Protein AF-A0A2H0TZT3-F1 (afdb_monomer)

Mean predicted aligned error: 9.07 Å

Radius of gyration: 23.24 Å; Cα contacts (8 Å, |Δi|>4): 194; chains: 1; bounding box: 44×64×57 Å

Organism: NCBI:txid1974645

Nearest PDB structures (foldseek):
  7xtk-assembly1_A  TM=3.434E-01  e=7.418E+00  Homo sapiens
  8ekq-assembly1_A  TM=2.578E-01  e=5.344E+00  Rattus norvegicus
  6o6r-assembly1_A  TM=2.619E-01  e=6.445E+00  Parus major

pLDDT: mean 87.67, std 12.08, range [39.91, 98.0]

Solvent-accessible surface area (backbone atoms only — not comparable to full-atom values): 14214 Å² total; per-residue (Å²): 132,56,75,64,58,52,53,50,52,53,49,52,50,52,47,51,51,52,40,46,48,29,69,76,71,50,87,51,64,66,60,40,49,53,41,48,51,52,41,40,54,54,53,6,28,46,46,9,46,66,77,41,60,91,53,55,68,66,55,14,29,53,55,9,31,53,51,47,51,54,49,52,34,51,52,48,33,56,46,40,72,81,52,52,57,47,67,64,51,53,44,50,51,54,50,51,52,51,53,50,49,52,62,65,42,72,80,63,75,78,81,71,80,77,77,87,82,86,79,85,85,56,72,65,64,53,55,58,51,49,69,76,34,51,68,59,51,51,37,51,51,44,51,48,52,53,51,52,53,42,58,73,58,46,41,85,74,94,69,98,49,72,68,78,78,55,61,75,64,59,56,53,52,50,49,51,37,51,52,48,44,55,56,46,59,78,71,56,84,56,65,68,62,53,49,50,55,49,50,53,53,50,47,55,68,78,35,45,52,57,56,23,24,68,77,36,75,93,57,52,68,66,63,50,50,53,48,53,53,42,27,72,76,63,27,47,72,81,85,78,50,82,91,54,46,66,78,80,83

Structure (mmCIF, N/CA/C/O backbone):
data_AF-A0A2H0TZT3-F1
#
_entry.id   AF-A0A2H0TZT3-F1
#
loop_
_atom_site.group_PDB
_atom_site.id
_atom_site.type_symbol
_atom_site.label_atom_id
_atom_site.label_alt_id
_atom_site.label_comp_id
_atom_site.label_asym_id
_atom_site.label_entity_id
_atom_site.label_seq_id
_atom_site.pdbx_PDB_ins_code
_atom_site.Cartn_x
_atom_site.Cartn_y
_atom_site.Cartn_z
_atom_site.occupancy
_atom_site.B_iso_or_equiv
_atom_site.auth_seq_id
_atom_site.auth_comp_id
_atom_site.auth_asym_id
_atom_site.auth_atom_id
_atom_site.pdbx_PDB_model_num
ATOM 1 N N . MET A 1 1 ? -11.272 33.216 -8.833 1.00 58.81 1 MET A N 1
ATOM 2 C CA . MET A 1 1 ? -10.530 32.107 -8.183 1.00 58.81 1 MET A CA 1
ATOM 3 C C . MET A 1 1 ? -10.149 32.530 -6.771 1.00 58.81 1 MET A C 1
ATOM 5 O O . MET A 1 1 ? -9.446 33.526 -6.637 1.00 58.81 1 MET A O 1
ATOM 9 N N . THR A 1 2 ? -10.641 31.845 -5.733 1.00 75.12 2 THR A N 1
ATOM 10 C CA . THR A 1 2 ? -10.315 32.188 -4.335 1.00 75.12 2 THR A CA 1
ATOM 11 C C . THR A 1 2 ? -8.801 32.076 -4.098 1.00 75.12 2 THR A C 1
ATOM 13 O O . THR A 1 2 ? -8.130 31.252 -4.723 1.00 75.12 2 THR A O 1
ATOM 16 N N . LYS A 1 3 ? -8.232 32.904 -3.207 1.00 75.12 3 LYS A N 1
ATOM 17 C CA . LYS A 1 3 ? -6.787 32.898 -2.874 1.00 75.12 3 LYS A CA 1
ATOM 18 C C . LYS A 1 3 ? -6.286 31.500 -2.469 1.00 75.12 3 LYS A C 1
ATOM 20 O O . LYS A 1 3 ? -5.157 31.135 -2.776 1.00 75.12 3 LYS A O 1
ATOM 25 N N . LEU A 1 4 ? -7.152 30.715 -1.829 1.00 72.94 4 LEU A N 1
ATOM 26 C CA . LEU A 1 4 ? -6.920 29.323 -1.442 1.00 72.94 4 LEU A CA 1
ATOM 27 C C . LEU A 1 4 ? -6.818 28.369 -2.640 1.00 72.94 4 LEU A C 1
ATOM 29 O O . LEU A 1 4 ? -5.871 27.592 -2.704 1.00 72.94 4 LEU A O 1
ATOM 33 N N . LEU A 1 5 ? -7.723 28.474 -3.621 1.00 77.62 5 LEU A N 1
ATOM 34 C CA . LEU A 1 5 ? -7.668 27.651 -4.833 1.00 77.62 5 LEU A CA 1
ATOM 35 C C . LEU A 1 5 ? -6.396 27.934 -5.651 1.00 77.62 5 LEU A C 1
ATOM 37 O O . LEU A 1 5 ? -5.804 27.005 -6.192 1.00 77.62 5 LEU A O 1
ATOM 41 N N . LYS A 1 6 ? -5.919 29.191 -5.671 1.00 80.56 6 LYS A N 1
ATOM 42 C CA . LYS A 1 6 ? -4.613 29.530 -6.269 1.00 80.56 6 LYS A CA 1
ATOM 43 C C . LYS A 1 6 ? -3.468 28.779 -5.594 1.00 80.56 6 LYS A C 1
ATOM 45 O O . LYS A 1 6 ? -2.715 28.106 -6.282 1.00 80.56 6 LYS A O 1
ATOM 50 N N . LYS A 1 7 ? -3.383 28.837 -4.261 1.00 81.12 7 LYS A N 1
ATOM 51 C CA . LYS A 1 7 ? -2.340 28.135 -3.495 1.00 81.12 7 LYS A CA 1
ATOM 52 C C . LYS A 1 7 ? -2.374 26.621 -3.711 1.00 81.12 7 LYS A C 1
ATOM 54 O O . LYS A 1 7 ? -1.320 26.022 -3.882 1.00 81.12 7 LYS A O 1
ATOM 59 N N . TYR A 1 8 ? -3.567 26.023 -3.727 1.00 86.38 8 TYR A N 1
ATOM 60 C CA . TYR A 1 8 ? -3.733 24.588 -3.964 1.00 86.38 8 TYR A CA 1
ATOM 61 C C . TYR A 1 8 ? -3.218 24.175 -5.347 1.00 86.38 8 TYR A C 1
ATOM 63 O O . TYR A 1 8 ? -2.421 23.248 -5.442 1.00 86.38 8 TYR A O 1
ATOM 71 N N . ILE A 1 9 ? -3.615 24.895 -6.404 1.00 90.06 9 ILE A N 1
ATOM 72 C CA . ILE A 1 9 ? -3.149 24.616 -7.770 1.00 90.06 9 ILE A CA 1
ATOM 73 C C . ILE A 1 9 ? -1.632 24.797 -7.862 1.00 90.06 9 ILE A C 1
ATOM 75 O O . ILE A 1 9 ? -0.963 23.923 -8.392 1.00 90.06 9 ILE A O 1
ATOM 79 N N . THR A 1 10 ? -1.074 25.873 -7.296 1.00 89.81 10 THR A N 1
ATOM 80 C CA . THR A 1 10 ? 0.381 26.089 -7.284 1.00 89.81 10 THR A CA 1
ATOM 81 C C . THR A 1 10 ? 1.120 24.936 -6.607 1.00 89.81 10 THR A C 1
ATOM 83 O O . THR A 1 10 ? 2.100 24.442 -7.157 1.00 89.81 10 THR A O 1
ATOM 86 N N . LEU A 1 11 ? 0.642 24.470 -5.449 1.00 91.56 11 LEU A N 1
ATOM 87 C CA . LEU A 1 11 ? 1.256 23.347 -4.742 1.00 91.56 11 LEU A CA 1
ATOM 88 C C . LEU A 1 11 ? 1.141 22.038 -5.538 1.00 91.56 11 LEU A C 1
ATOM 90 O O . LEU A 1 11 ? 2.130 21.323 -5.670 1.00 91.56 11 LEU A O 1
ATOM 94 N N . ALA A 1 12 ? -0.028 21.761 -6.123 1.00 93.50 12 ALA A N 1
ATOM 95 C CA . ALA A 1 12 ? -0.245 20.597 -6.980 1.00 93.50 12 ALA A CA 1
ATOM 96 C C . ALA A 1 12 ? 0.700 20.596 -8.193 1.00 93.50 12 ALA A C 1
ATOM 98 O O . ALA A 1 12 ? 1.288 19.561 -8.519 1.00 93.50 12 ALA A O 1
ATOM 99 N N . THR A 1 13 ? 0.884 21.758 -8.830 1.00 95.62 13 THR A N 1
ATOM 100 C CA . THR A 1 13 ? 1.825 21.934 -9.939 1.00 95.62 13 THR A CA 1
ATOM 101 C C . THR A 1 13 ? 3.258 21.688 -9.479 1.00 95.62 13 THR A C 1
ATOM 103 O O . THR A 1 13 ? 3.945 20.903 -10.115 1.00 95.62 13 THR A O 1
ATOM 106 N N . ILE A 1 14 ? 3.699 22.278 -8.361 1.00 96.38 14 ILE A N 1
ATOM 107 C CA . ILE A 1 14 ? 5.061 22.076 -7.833 1.00 96.38 14 ILE A CA 1
ATOM 108 C C . ILE A 1 14 ? 5.329 20.593 -7.563 1.00 96.38 14 ILE A C 1
ATOM 110 O O . ILE A 1 14 ? 6.335 20.067 -8.026 1.00 96.38 14 ILE A O 1
ATOM 114 N N . ILE A 1 15 ? 4.424 19.906 -6.858 1.00 96.94 15 ILE A N 1
ATOM 115 C CA . ILE A 1 15 ? 4.586 18.484 -6.519 1.00 96.94 15 ILE A CA 1
ATOM 116 C C . ILE A 1 15 ? 4.625 17.621 -7.786 1.00 96.94 15 ILE A C 1
ATOM 118 O O . ILE A 1 15 ? 5.476 16.743 -7.903 1.00 96.94 15 ILE A O 1
ATOM 122 N N . THR A 1 16 ? 3.745 17.889 -8.755 1.00 97.62 16 THR A N 1
ATOM 123 C CA . THR A 1 16 ? 3.726 17.145 -10.025 1.00 97.62 16 THR A CA 1
ATOM 124 C C . THR A 1 16 ? 5.003 17.397 -10.829 1.00 97.62 16 THR A C 1
ATOM 126 O O . THR A 1 16 ? 5.599 16.450 -11.328 1.00 97.62 16 THR A O 1
ATOM 129 N N . THR A 1 17 ? 5.476 18.644 -10.905 1.00 97.44 17 THR A N 1
ATOM 130 C CA . THR A 1 17 ? 6.735 18.984 -11.581 1.00 97.44 17 THR A CA 1
ATOM 131 C C . THR A 1 17 ? 7.927 18.309 -10.913 1.00 97.44 17 THR A C 1
ATOM 133 O O . THR A 1 17 ? 8.756 17.739 -11.612 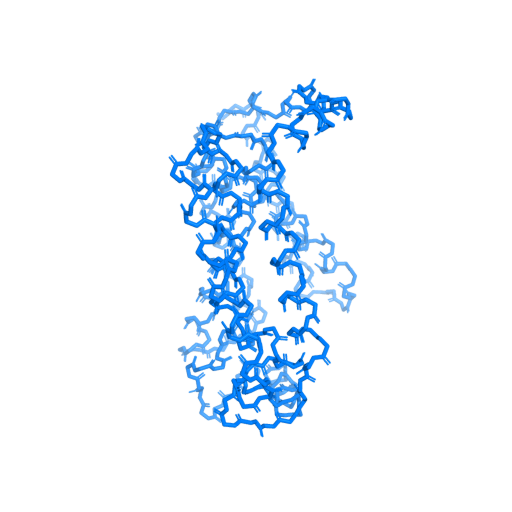1.00 97.44 17 THR A O 1
ATOM 136 N N . LEU A 1 18 ? 8.007 18.313 -9.578 1.00 97.12 18 LEU A N 1
ATOM 137 C CA . LEU A 1 18 ? 9.067 17.609 -8.851 1.00 97.12 18 LEU A CA 1
ATOM 138 C C . LEU A 1 18 ? 9.052 16.108 -9.148 1.00 97.12 18 LEU A C 1
ATOM 140 O O . LEU A 1 18 ? 10.115 15.526 -9.342 1.00 97.12 18 LEU A O 1
ATOM 144 N N . LEU A 1 19 ? 7.869 15.487 -9.220 1.00 97.06 19 LEU A N 1
ATOM 145 C CA . LEU A 1 19 ? 7.749 14.066 -9.550 1.00 97.06 19 LEU A CA 1
ATOM 146 C C . LEU A 1 19 ? 8.230 13.781 -10.976 1.00 97.06 19 LEU A C 1
ATOM 148 O O . LEU A 1 19 ? 8.991 12.844 -11.190 1.00 97.06 19 LEU A O 1
ATOM 152 N N . ILE A 1 20 ? 7.847 14.616 -11.943 1.00 96.88 20 ILE A N 1
ATOM 153 C CA . ILE A 1 20 ? 8.311 14.492 -13.330 1.00 96.88 20 ILE A CA 1
ATOM 154 C C . ILE A 1 20 ? 9.834 14.685 -13.402 1.00 96.88 20 ILE A C 1
ATOM 156 O O . ILE A 1 20 ? 10.521 13.901 -14.051 1.00 96.88 20 ILE A O 1
ATOM 160 N N . LEU A 1 21 ? 10.390 15.670 -12.691 1.00 96.06 21 LEU A N 1
ATOM 161 C CA . LEU A 1 21 ? 11.840 15.864 -12.617 1.00 96.06 21 LEU A CA 1
ATOM 162 C C . LEU A 1 21 ? 12.551 14.655 -11.997 1.00 96.06 21 LEU A C 1
ATOM 164 O O . LEU A 1 21 ? 13.626 14.275 -12.462 1.00 96.06 21 LEU A O 1
ATOM 168 N N . ALA A 1 22 ? 11.947 14.026 -10.986 1.00 96.19 22 ALA A N 1
ATOM 169 C CA . ALA A 1 22 ? 12.474 12.803 -10.395 1.00 96.19 22 ALA A CA 1
ATOM 170 C C . ALA A 1 22 ? 12.515 11.652 -11.415 1.00 96.19 22 ALA A C 1
ATOM 172 O O . ALA A 1 22 ? 13.530 10.970 -11.498 1.00 96.19 22 ALA A O 1
ATOM 173 N N . VAL A 1 23 ? 11.463 11.487 -12.227 1.00 94.31 23 VAL A N 1
ATOM 174 C CA . VAL A 1 23 ? 11.380 10.447 -13.271 1.00 94.31 23 VAL A CA 1
ATOM 175 C C . VAL A 1 23 ? 12.432 10.634 -14.370 1.00 94.31 23 VAL A C 1
ATOM 177 O O . VAL A 1 23 ? 12.999 9.650 -14.838 1.00 94.31 23 VAL A O 1
ATOM 180 N N . TRP A 1 24 ? 12.691 11.872 -14.799 1.00 95.62 24 TRP A N 1
ATOM 181 C CA . TRP A 1 24 ? 13.555 12.137 -15.957 1.00 95.62 24 TRP A CA 1
ATOM 182 C C . TRP A 1 24 ? 15.025 12.376 -15.622 1.00 95.62 24 TRP A C 1
ATOM 184 O O . TRP A 1 24 ? 15.887 12.043 -16.431 1.00 95.62 24 TRP A O 1
ATOM 194 N N . TYR A 1 25 ? 15.325 12.973 -14.467 1.00 92.25 25 TYR A N 1
ATOM 195 C CA . TYR A 1 25 ? 16.659 13.532 -14.215 1.00 92.25 25 TYR A CA 1
ATOM 196 C C . TYR A 1 25 ? 17.344 12.987 -12.971 1.00 92.25 25 TYR A C 1
ATOM 198 O O . TYR A 1 25 ? 18.535 13.228 -12.783 1.00 92.25 25 TYR A O 1
ATOM 206 N N . THR A 1 26 ? 16.626 12.278 -12.099 1.00 83.69 26 THR A N 1
ATOM 207 C CA . THR A 1 26 ? 17.199 11.865 -10.820 1.00 83.69 26 THR A CA 1
ATOM 208 C C . THR A 1 26 ? 17.548 10.387 -10.817 1.00 83.69 26 THR A C 1
ATOM 210 O O . THR A 1 26 ? 16.680 9.529 -10.907 1.00 83.69 26 THR A O 1
ATOM 213 N N . THR A 1 27 ? 18.830 10.085 -10.625 1.00 84.56 27 THR A N 1
ATOM 214 C CA . THR A 1 27 ? 19.303 8.721 -10.346 1.00 84.56 27 THR A CA 1
ATOM 215 C C . THR A 1 27 ? 19.173 8.347 -8.868 1.00 84.56 27 THR A C 1
ATOM 217 O O . THR A 1 27 ? 19.260 7.171 -8.535 1.00 84.56 27 THR A O 1
ATOM 220 N N . SER A 1 28 ? 18.958 9.327 -7.978 1.00 93.69 28 SER A N 1
ATOM 221 C CA . SER A 1 28 ? 18.825 9.123 -6.529 1.00 93.69 28 SER A CA 1
ATOM 222 C C . SER A 1 28 ? 17.479 8.480 -6.162 1.00 93.69 28 SER A C 1
ATOM 224 O O . SER A 1 28 ? 16.442 9.154 -6.223 1.00 93.69 28 SER A O 1
ATOM 226 N N . PRO A 1 29 ? 17.470 7.221 -5.682 1.00 91.44 29 PRO A N 1
ATOM 227 C CA . PRO A 1 29 ? 16.233 6.551 -5.280 1.00 91.44 29 PRO A CA 1
ATOM 228 C C . PRO A 1 29 ? 15.571 7.234 -4.078 1.00 91.44 29 PRO A C 1
ATOM 230 O O . PRO A 1 29 ? 14.346 7.260 -3.967 1.00 91.44 29 PRO A O 1
ATOM 233 N N . ILE A 1 30 ? 16.375 7.832 -3.192 1.00 94.31 30 ILE A N 1
ATOM 234 C CA . ILE A 1 30 ? 15.899 8.516 -1.983 1.00 94.31 30 ILE A CA 1
ATOM 235 C C . ILE A 1 30 ? 15.058 9.735 -2.365 1.00 94.31 30 ILE A C 1
ATOM 237 O O . ILE A 1 30 ? 13.950 9.902 -1.859 1.00 94.31 30 ILE A O 1
ATOM 241 N N . PHE A 1 31 ? 15.553 10.567 -3.287 1.00 94.06 31 PHE A N 1
ATOM 242 C CA . PHE A 1 31 ? 14.820 11.751 -3.734 1.00 94.06 31 PHE A CA 1
ATOM 243 C C . PHE A 1 31 ? 13.510 11.368 -4.429 1.00 94.06 31 PHE A C 1
ATOM 245 O O . PHE A 1 31 ? 12.458 11.894 -4.067 1.00 94.06 31 PHE A O 1
ATOM 252 N N . GLY A 1 32 ? 13.555 10.406 -5.360 1.00 94.81 32 GLY A N 1
ATOM 253 C CA . GLY A 1 32 ? 12.354 9.915 -6.042 1.00 94.81 32 GLY A CA 1
ATOM 254 C C . GLY A 1 32 ? 11.307 9.377 -5.066 1.00 94.81 32 GLY A C 1
ATOM 255 O O . GLY A 1 32 ? 10.133 9.729 -5.164 1.00 94.81 32 GLY A O 1
ATOM 256 N N . THR A 1 33 ? 11.742 8.619 -4.056 1.00 94.88 33 THR A N 1
ATOM 257 C CA . THR A 1 33 ? 10.861 8.077 -3.010 1.00 94.88 33 THR A CA 1
ATOM 258 C C . THR A 1 33 ? 10.221 9.185 -2.176 1.00 94.88 33 THR A C 1
ATOM 260 O O . THR A 1 33 ? 9.010 9.172 -1.966 1.00 94.88 33 THR A O 1
ATOM 263 N N . LEU A 1 34 ? 10.996 10.176 -1.724 1.00 96.56 34 LEU A N 1
ATOM 264 C CA . LEU A 1 34 ? 10.466 11.291 -0.933 1.00 96.56 34 LEU A CA 1
ATOM 265 C C . LEU A 1 34 ? 9.441 12.111 -1.723 1.00 96.56 34 LEU A C 1
ATOM 267 O O . LEU A 1 34 ? 8.370 12.428 -1.203 1.00 96.56 34 LEU A O 1
ATOM 271 N N . VAL A 1 35 ? 9.736 12.419 -2.986 1.00 97.12 35 VAL A N 1
ATOM 272 C CA . VAL A 1 35 ? 8.813 13.151 -3.861 1.00 97.12 35 VAL A CA 1
ATOM 273 C C . VAL A 1 35 ? 7.549 12.335 -4.134 1.00 97.12 35 VAL A C 1
ATOM 275 O O . VAL A 1 35 ? 6.450 12.890 -4.100 1.00 97.12 35 VAL A O 1
ATOM 278 N N . TYR A 1 36 ? 7.669 11.021 -4.331 1.00 96.81 36 TYR A N 1
ATOM 279 C CA . TYR A 1 36 ? 6.518 10.138 -4.503 1.00 96.81 36 TYR A CA 1
ATOM 280 C C . TYR A 1 36 ? 5.654 10.043 -3.235 1.00 96.81 36 TYR A C 1
ATOM 282 O O . TYR A 1 36 ? 4.431 10.122 -3.322 1.00 96.81 36 TYR A O 1
ATOM 290 N N . ILE A 1 37 ? 6.253 9.980 -2.041 1.00 97.19 37 ILE A N 1
ATOM 291 C CA . ILE A 1 37 ? 5.511 10.032 -0.769 1.00 97.19 37 ILE A CA 1
ATOM 292 C C . ILE A 1 37 ? 4.758 11.360 -0.633 1.00 97.19 37 ILE A C 1
ATOM 294 O O . ILE A 1 37 ? 3.587 11.366 -0.252 1.00 97.19 37 ILE A O 1
ATOM 298 N N . LEU A 1 38 ? 5.394 12.486 -0.976 1.00 96.19 38 LEU A N 1
ATOM 299 C CA . LEU A 1 38 ? 4.737 13.797 -0.981 1.00 96.19 38 LEU A CA 1
ATOM 300 C C . LEU A 1 38 ? 3.576 13.845 -1.983 1.00 96.19 38 LEU A C 1
ATOM 302 O O . LEU A 1 38 ? 2.508 14.368 -1.656 1.00 96.19 38 LEU A O 1
ATOM 306 N N . TYR A 1 39 ? 3.763 13.264 -3.172 1.00 97.81 39 TYR A N 1
ATOM 307 C CA . TYR A 1 39 ? 2.719 13.111 -4.181 1.00 97.81 39 TYR A CA 1
ATOM 308 C C . TYR A 1 39 ? 1.529 12.321 -3.635 1.00 97.81 39 TYR A C 1
ATOM 310 O O . TYR A 1 39 ? 0.402 12.821 -3.650 1.00 97.81 39 TYR A O 1
ATOM 318 N N . LEU A 1 40 ? 1.779 11.129 -3.086 1.00 97.69 40 LEU A N 1
ATOM 319 C CA . LEU A 1 40 ? 0.748 10.277 -2.502 1.00 97.69 40 LEU A CA 1
ATOM 320 C C . LEU A 1 40 ? 0.029 10.973 -1.350 1.00 97.69 40 LEU A C 1
ATOM 322 O O . LEU A 1 40 ? -1.196 10.940 -1.294 1.00 97.69 40 LEU A O 1
ATOM 326 N N . ALA A 1 41 ? 0.751 11.646 -0.457 1.00 95.38 41 ALA A N 1
ATOM 327 C CA . ALA A 1 41 ? 0.136 12.329 0.671 1.00 95.38 41 ALA A CA 1
ATOM 328 C C . ALA A 1 41 ? -0.800 13.460 0.214 1.00 95.38 41 ALA A C 1
ATOM 330 O O . ALA A 1 41 ? -1.943 13.547 0.665 1.00 95.38 41 ALA A O 1
ATOM 331 N N . PHE A 1 42 ? -0.344 14.307 -0.712 1.00 94.75 42 PHE A N 1
ATOM 332 C CA . PHE A 1 42 ? -1.115 15.454 -1.187 1.00 94.75 42 PHE A CA 1
ATOM 333 C C . PHE A 1 42 ? -2.302 15.048 -2.073 1.00 94.75 42 PHE A C 1
ATOM 335 O O . PHE A 1 42 ? -3.447 15.448 -1.816 1.00 94.75 42 PHE A O 1
ATOM 342 N N . PHE A 1 43 ? -2.052 14.252 -3.115 1.00 96.12 43 PHE A N 1
ATOM 343 C CA . PHE A 1 43 ? -3.093 13.828 -4.052 1.00 96.12 43 PHE A CA 1
ATOM 344 C C . PHE A 1 43 ? -3.998 12.760 -3.449 1.00 96.12 43 PHE A C 1
ATOM 346 O O . PHE A 1 43 ? -5.206 12.811 -3.672 1.00 96.12 43 PHE A O 1
ATOM 353 N N . GLY A 1 44 ? -3.460 11.876 -2.608 1.00 96.19 44 GLY A N 1
ATOM 354 C CA . GLY A 1 44 ? -4.246 10.924 -1.832 1.00 96.19 44 GLY A CA 1
ATOM 355 C C . GLY A 1 44 ? -5.205 11.645 -0.893 1.00 96.19 44 GLY A C 1
ATOM 356 O O . GLY A 1 44 ? -6.407 11.423 -0.978 1.00 96.19 44 GLY A O 1
ATOM 357 N N . TYR A 1 45 ? -4.740 12.601 -0.081 1.00 93.38 45 TYR A N 1
ATOM 358 C CA . TYR A 1 45 ? -5.650 13.389 0.762 1.00 93.38 45 TYR A CA 1
ATOM 359 C C . TYR A 1 45 ? -6.729 14.120 -0.052 1.00 93.38 45 TYR A C 1
ATOM 361 O O . TYR A 1 45 ? -7.899 14.127 0.334 1.00 93.38 45 TYR A O 1
ATOM 369 N N . SER A 1 46 ? -6.353 14.709 -1.190 1.00 92.50 46 SER A N 1
ATOM 370 C CA . SER A 1 46 ? -7.285 15.411 -2.082 1.00 92.50 46 SER A CA 1
ATOM 371 C C . SER A 1 46 ? -8.373 14.477 -2.625 1.00 92.50 46 SER A C 1
ATOM 373 O O . SER A 1 46 ? -9.560 14.798 -2.559 1.00 92.50 46 SER A O 1
ATOM 375 N N . LEU A 1 47 ? -7.973 13.290 -3.086 1.00 94.31 47 LEU A N 1
ATOM 376 C CA . LEU A 1 47 ? -8.866 12.247 -3.583 1.00 94.31 47 LEU A CA 1
ATOM 377 C C . LEU A 1 47 ? -9.779 11.699 -2.478 1.00 94.31 47 LEU A C 1
ATOM 379 O O . LEU A 1 47 ? -10.985 11.558 -2.669 1.00 94.31 47 LEU A O 1
ATOM 383 N N . GLY A 1 48 ? -9.235 11.447 -1.289 1.00 92.94 48 GLY A N 1
ATOM 384 C CA . GLY A 1 48 ? -10.023 11.007 -0.143 1.00 92.94 48 GLY A CA 1
ATOM 385 C C . GLY A 1 48 ? -11.026 12.059 0.313 1.00 92.94 48 GLY A C 1
ATOM 386 O O . GLY A 1 48 ? -12.157 11.733 0.654 1.00 92.94 48 GLY A O 1
ATOM 387 N N . ASN A 1 49 ? -10.672 13.340 0.252 1.00 89.31 49 ASN A N 1
ATOM 388 C CA . ASN A 1 49 ? -11.613 14.406 0.569 1.00 89.31 49 ASN A CA 1
ATOM 389 C C . ASN A 1 49 ? -12.744 14.537 -0.467 1.00 89.31 49 ASN A C 1
ATOM 391 O O . ASN A 1 49 ? -13.835 14.991 -0.123 1.00 89.31 49 ASN A O 1
ATOM 395 N N . PHE A 1 50 ? -12.503 14.118 -1.713 1.00 89.94 50 PHE A N 1
ATOM 396 C CA . PHE A 1 50 ? -13.542 13.990 -2.731 1.00 89.94 50 PHE A CA 1
ATOM 397 C C . PHE A 1 50 ? -14.492 12.814 -2.439 1.00 89.94 50 PHE A C 1
ATOM 399 O O . PHE A 1 50 ? -15.705 13.016 -2.428 1.00 89.94 50 PHE A O 1
ATOM 406 N N . PHE A 1 51 ? -13.973 11.616 -2.145 1.00 89.94 51 PHE A N 1
ATOM 407 C CA . PHE A 1 51 ? -14.803 10.416 -1.944 1.00 89.94 51 PHE A CA 1
ATOM 408 C C . PHE A 1 51 ? -15.473 10.322 -0.567 1.00 89.94 51 PHE A C 1
ATOM 410 O O . PHE A 1 51 ? -16.636 9.941 -0.470 1.00 89.94 51 PHE A O 1
ATOM 417 N N . ILE A 1 52 ? -14.760 10.669 0.506 1.00 91.25 52 ILE A N 1
ATOM 418 C CA . ILE A 1 52 ? -15.202 10.501 1.900 1.00 91.25 52 ILE A CA 1
ATOM 419 C C . ILE A 1 52 ? -15.139 11.828 2.661 1.00 91.25 52 ILE A C 1
ATOM 421 O O . ILE A 1 52 ? -14.526 11.963 3.720 1.00 91.25 52 ILE A O 1
ATOM 425 N N . LYS A 1 53 ? -15.815 12.845 2.114 1.00 85.94 53 LYS A N 1
ATOM 426 C CA . LYS A 1 53 ? -15.815 14.226 2.630 1.00 85.94 53 LYS A CA 1
ATOM 427 C C . LYS A 1 53 ? -16.176 14.347 4.118 1.00 85.94 53 LYS A C 1
ATOM 429 O O . LYS A 1 53 ? -15.652 15.226 4.795 1.00 85.94 53 LYS A O 1
ATOM 434 N N . GLN A 1 54 ? -17.052 13.484 4.628 1.00 85.88 54 GLN A N 1
ATOM 435 C CA . GLN A 1 54 ? -17.538 13.536 6.015 1.00 85.88 54 GLN A CA 1
ATOM 436 C C . GLN A 1 54 ? -16.569 12.902 7.025 1.00 85.88 54 GLN A C 1
ATOM 438 O O . GLN A 1 54 ? -16.745 13.059 8.233 1.00 85.88 54 GLN A O 1
ATOM 443 N N . GLU A 1 55 ? -15.547 12.190 6.547 1.00 87.62 55 GLU A N 1
ATOM 444 C CA . GLU A 1 55 ? -14.630 11.453 7.405 1.00 87.62 55 GLU A CA 1
ATOM 445 C C . GLU A 1 55 ? -13.509 12.321 7.980 1.00 87.62 55 GLU A C 1
ATOM 447 O O . GLU A 1 55 ? -13.236 13.448 7.561 1.00 87.62 55 GLU A O 1
ATOM 452 N N . LYS A 1 56 ? -12.819 11.771 8.978 1.00 84.19 56 LYS A N 1
ATOM 453 C CA . LYS A 1 56 ? -11.670 12.440 9.597 1.00 84.19 56 LYS A CA 1
ATOM 454 C C . LYS A 1 56 ? -10.502 12.586 8.608 1.00 84.19 56 LYS A C 1
ATOM 456 O O . LYS A 1 56 ? -10.339 11.724 7.743 1.00 84.19 56 LYS A O 1
ATOM 461 N N . PRO A 1 57 ? -9.611 13.583 8.796 1.00 84.12 57 PRO A N 1
ATOM 462 C CA . PRO A 1 57 ? -8.454 13.794 7.922 1.00 84.12 57 PRO A CA 1
ATOM 463 C C . PRO A 1 57 ? -7.566 12.558 7.739 1.00 84.12 57 PRO A C 1
ATOM 465 O O . PRO A 1 57 ? -7.128 12.282 6.627 1.00 84.12 57 PRO A O 1
ATOM 468 N N . PHE A 1 58 ? -7.356 11.780 8.808 1.00 88.25 58 PHE A N 1
ATOM 469 C CA . PHE A 1 58 ? -6.604 10.526 8.735 1.00 88.25 58 PHE A CA 1
ATOM 470 C C . PHE A 1 58 ? -7.236 9.527 7.758 1.00 88.25 58 PHE A C 1
ATOM 472 O O . PHE A 1 58 ? -6.538 8.978 6.915 1.00 88.25 58 PHE A O 1
ATOM 479 N N . TRP A 1 59 ? -8.555 9.320 7.829 1.00 88.69 59 TRP A N 1
ATOM 480 C CA . TRP A 1 59 ? -9.252 8.380 6.949 1.00 88.69 59 TRP A CA 1
ATOM 481 C C . TRP A 1 59 ? -9.295 8.874 5.507 1.00 88.69 59 TRP A C 1
ATOM 483 O O . TRP A 1 59 ? -9.078 8.076 4.599 1.00 88.69 59 TRP A O 1
ATOM 493 N N . LYS A 1 60 ? -9.482 10.186 5.301 1.00 91.19 60 LYS A N 1
ATOM 494 C CA . LYS A 1 60 ? -9.345 10.832 3.987 1.00 91.19 60 LYS A CA 1
ATOM 495 C C . LYS A 1 60 ? -7.974 10.538 3.379 1.00 91.19 60 LYS A C 1
ATOM 497 O O . LYS A 1 60 ? -7.902 10.051 2.258 1.00 91.19 60 LYS A O 1
ATOM 502 N N . LE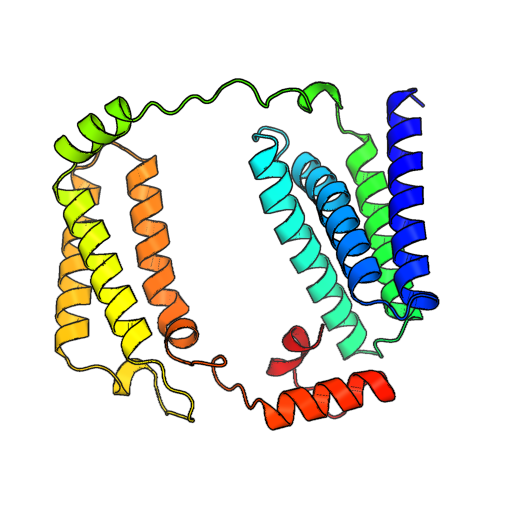U A 1 61 ? -6.896 10.766 4.128 1.00 92.88 61 LEU A N 1
ATOM 503 C CA . LEU A 1 61 ? -5.544 10.451 3.670 1.00 92.88 61 LEU A CA 1
ATOM 504 C C . LEU A 1 61 ? -5.381 8.952 3.385 1.00 92.88 61 LEU A C 1
ATOM 506 O O . LEU A 1 61 ? -4.953 8.592 2.298 1.00 92.88 61 LEU A O 1
ATOM 510 N N . PHE A 1 62 ? -5.747 8.087 4.331 1.00 94.19 62 PHE A N 1
ATOM 511 C CA . PHE A 1 62 ? -5.544 6.641 4.238 1.00 94.19 62 PHE A CA 1
ATOM 512 C C . PHE A 1 62 ? -6.252 6.021 3.025 1.00 94.19 62 PHE A C 1
ATOM 514 O O . PHE A 1 62 ? -5.603 5.429 2.164 1.00 94.19 62 PHE A O 1
ATOM 521 N N . PHE A 1 63 ? -7.572 6.198 2.914 1.00 94.69 63 PHE A N 1
ATOM 522 C CA . PHE A 1 63 ? -8.333 5.648 1.790 1.00 94.69 63 PHE A CA 1
ATOM 523 C C . PHE A 1 63 ? -8.026 6.364 0.478 1.00 94.69 63 PHE A C 1
ATOM 525 O O . PHE A 1 63 ? -8.075 5.748 -0.581 1.00 94.69 63 PHE A O 1
ATOM 532 N N . GLY A 1 64 ? -7.681 7.647 0.541 1.00 96.19 64 GLY A N 1
ATOM 533 C CA . GLY A 1 64 ? -7.265 8.406 -0.623 1.00 96.19 64 GLY A CA 1
ATOM 534 C C . GLY A 1 64 ? -5.930 7.935 -1.202 1.00 96.19 64 GLY A C 1
ATOM 535 O O . GLY A 1 64 ? -5.824 7.795 -2.415 1.00 96.19 64 GLY A O 1
ATOM 536 N N . VAL A 1 65 ? -4.938 7.629 -0.358 1.00 97.31 65 VAL 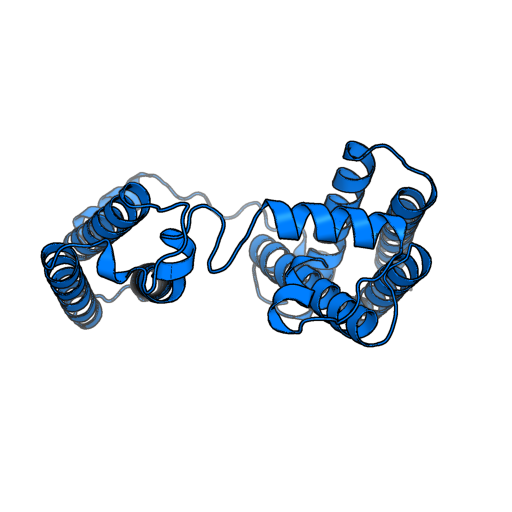A N 1
ATOM 537 C CA . VAL A 1 65 ? -3.656 7.035 -0.779 1.00 97.31 65 VAL A CA 1
ATOM 538 C C . VAL A 1 65 ? -3.883 5.652 -1.380 1.00 97.31 65 VAL A C 1
ATOM 540 O O . VAL A 1 65 ? -3.404 5.410 -2.480 1.00 97.31 65 VAL A O 1
ATOM 543 N N . ILE A 1 66 ? -4.655 4.782 -0.716 1.00 96.44 66 ILE A N 1
ATOM 544 C CA . ILE A 1 66 ? -4.976 3.441 -1.238 1.00 96.44 66 ILE A CA 1
ATOM 545 C C . ILE A 1 66 ? -5.707 3.530 -2.582 1.00 96.44 66 ILE A C 1
ATOM 547 O O . ILE A 1 66 ? -5.387 2.803 -3.517 1.00 96.44 66 ILE A O 1
ATOM 551 N N . GLY A 1 67 ? -6.691 4.424 -2.693 1.00 96.50 67 GLY A N 1
ATOM 552 C CA . GLY A 1 67 ? -7.429 4.625 -3.936 1.00 96.50 67 GLY A CA 1
ATOM 553 C C . GLY A 1 67 ? -6.538 5.156 -5.057 1.00 96.50 67 GLY A C 1
ATOM 554 O O . GLY A 1 67 ? -6.654 4.708 -6.195 1.00 96.50 67 GLY A O 1
ATOM 555 N N . LEU A 1 68 ? -5.622 6.074 -4.735 1.00 97.31 68 LEU A N 1
ATOM 556 C CA . LEU A 1 68 ? -4.674 6.633 -5.692 1.00 97.31 68 LEU A CA 1
ATOM 557 C C . LEU A 1 68 ? -3.689 5.576 -6.194 1.00 97.31 68 LEU A C 1
ATOM 559 O O . LEU A 1 68 ? -3.534 5.452 -7.405 1.00 97.31 68 LEU A O 1
ATOM 563 N N . THR A 1 69 ? -3.070 4.800 -5.298 1.00 95.88 69 THR A N 1
ATOM 564 C CA . THR A 1 69 ? -2.135 3.735 -5.688 1.00 95.88 69 THR A CA 1
ATOM 565 C C . THR A 1 69 ? -2.838 2.671 -6.522 1.00 95.88 69 THR A C 1
ATOM 567 O O . THR A 1 69 ? -2.365 2.339 -7.605 1.00 95.88 69 THR A O 1
ATOM 570 N N . ALA A 1 70 ? -4.017 2.210 -6.092 1.00 95.00 70 ALA A N 1
ATOM 571 C CA . ALA A 1 70 ? -4.810 1.241 -6.844 1.00 95.00 70 ALA A CA 1
ATOM 572 C C . ALA A 1 70 ? -5.166 1.752 -8.250 1.00 95.00 70 ALA A C 1
ATOM 574 O O . ALA A 1 70 ? -5.046 1.009 -9.226 1.00 95.00 70 ALA A O 1
ATOM 575 N N . PHE A 1 71 ? -5.565 3.023 -8.370 1.00 95.62 71 PHE A N 1
ATOM 576 C CA . PHE A 1 71 ? -5.867 3.645 -9.657 1.00 95.62 71 PHE A CA 1
ATOM 577 C C . PHE A 1 71 ? -4.632 3.718 -10.561 1.00 95.62 71 PHE A C 1
ATOM 579 O O . PHE A 1 71 ? -4.701 3.284 -11.712 1.00 95.62 71 PHE A O 1
ATOM 586 N N . THR A 1 72 ? -3.500 4.219 -10.056 1.00 95.62 72 THR A N 1
ATOM 587 C CA . THR A 1 72 ? -2.278 4.358 -10.862 1.00 95.62 72 THR A CA 1
ATOM 588 C C . THR A 1 72 ? -1.724 3.007 -11.297 1.00 95.62 72 THR A C 1
ATOM 590 O O . THR A 1 72 ? -1.398 2.854 -12.471 1.00 95.62 72 THR A O 1
ATOM 593 N N . THR A 1 73 ? -1.686 2.010 -10.406 1.00 93.81 73 THR A N 1
ATOM 594 C CA . THR A 1 73 ? -1.216 0.652 -10.727 1.00 93.81 73 THR A CA 1
ATOM 595 C C . THR A 1 73 ? -2.127 -0.016 -11.755 1.00 93.81 73 THR A C 1
ATOM 597 O O . THR A 1 73 ? -1.638 -0.615 -12.711 1.00 93.81 73 THR A O 1
ATOM 600 N N . SER A 1 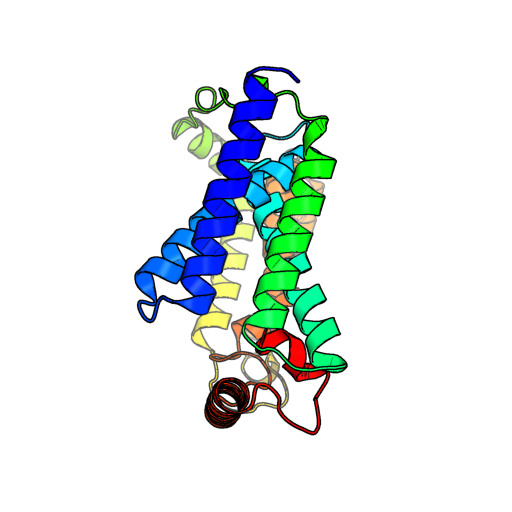74 ? -3.450 0.135 -11.629 1.00 94.00 74 SER A N 1
ATOM 601 C CA . SER A 1 74 ? -4.401 -0.410 -12.611 1.00 94.00 74 SER A CA 1
ATOM 602 C C . SER A 1 74 ? -4.240 0.251 -13.980 1.00 94.00 74 SER A C 1
ATOM 604 O O . SER A 1 74 ? -4.203 -0.432 -15.001 1.00 94.00 74 SER A O 1
ATOM 606 N N . LEU A 1 75 ? -4.105 1.580 -14.014 1.00 95.56 75 LEU A N 1
ATOM 607 C CA . LEU A 1 75 ? -3.928 2.328 -15.256 1.00 95.56 75 LEU A CA 1
ATOM 608 C C . LEU A 1 75 ? -2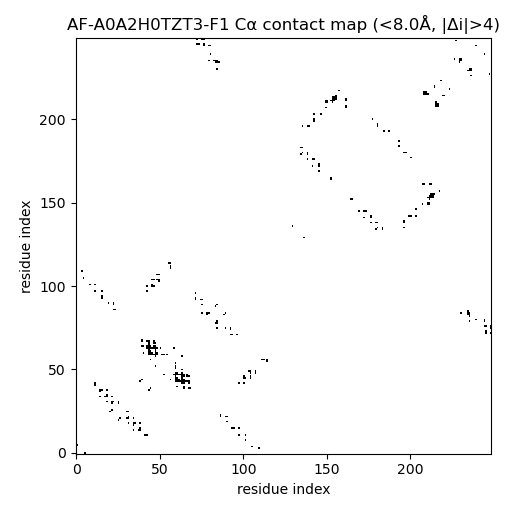.602 1.974 -15.943 1.00 95.56 75 LEU A C 1
ATOM 610 O O . LEU A 1 75 ? -2.591 1.730 -17.149 1.00 95.56 75 LEU A O 1
ATOM 614 N N . LEU A 1 76 ? -1.506 1.886 -15.184 1.00 95.00 76 LEU A N 1
ATOM 615 C CA . LEU A 1 76 ? -0.209 1.440 -15.695 1.00 95.00 76 LEU A CA 1
ATOM 616 C C . LEU A 1 76 ? -0.269 -0.004 -16.197 1.00 95.00 76 LEU A C 1
ATOM 618 O O . LEU A 1 76 ? 0.216 -0.258 -17.293 1.00 95.00 76 LEU A O 1
ATOM 622 N N . SER A 1 77 ? -0.941 -0.912 -15.481 1.00 93.81 77 SER A N 1
ATOM 623 C CA . SER A 1 77 ? -1.150 -2.303 -15.918 1.00 93.81 77 SER A CA 1
ATOM 624 C C . SER A 1 77 ? -1.874 -2.377 -17.263 1.00 93.81 77 SER A C 1
ATOM 626 O O . SER A 1 77 ? -1.461 -3.119 -18.154 1.00 93.81 77 SER A O 1
ATOM 628 N N . ILE A 1 78 ? -2.941 -1.586 -17.434 1.00 94.12 78 ILE A N 1
ATOM 629 C CA . ILE A 1 78 ? -3.704 -1.522 -18.688 1.00 94.12 78 ILE A CA 1
ATOM 630 C C . ILE A 1 78 ? -2.824 -0.985 -19.817 1.00 94.12 78 ILE A C 1
ATOM 632 O O . ILE A 1 78 ? -2.768 -1.586 -20.888 1.00 94.12 78 ILE A O 1
ATOM 636 N N . ILE A 1 79 ? -2.109 0.122 -19.594 1.00 95.38 79 ILE A N 1
ATOM 637 C CA . ILE A 1 79 ? -1.227 0.689 -20.621 1.00 95.38 79 ILE A CA 1
ATOM 638 C C . ILE A 1 79 ? -0.119 -0.302 -20.972 1.00 95.38 79 ILE A C 1
ATOM 640 O O . ILE A 1 79 ? 0.153 -0.527 -22.148 1.00 95.38 79 ILE A O 1
ATOM 644 N N . TYR A 1 80 ? 0.489 -0.933 -19.975 1.00 94.12 80 TYR A N 1
ATOM 645 C CA . TYR A 1 80 ? 1.540 -1.914 -20.176 1.00 94.12 80 TYR A CA 1
ATOM 646 C C . TYR A 1 80 ? 1.044 -3.158 -20.904 1.00 94.12 80 TYR A C 1
ATOM 648 O O . TYR A 1 80 ? 1.798 -3.723 -21.685 1.00 94.12 80 TYR A O 1
ATOM 656 N N . TRP A 1 81 ? -0.219 -3.564 -20.750 1.00 94.00 81 TRP A N 1
ATOM 657 C CA . TRP A 1 81 ? -0.790 -4.654 -21.543 1.00 94.00 81 TRP A CA 1
ATOM 658 C C . TRP A 1 81 ? -0.733 -4.348 -23.048 1.00 94.00 81 TRP A C 1
ATOM 660 O O . TRP A 1 81 ? -0.248 -5.166 -23.832 1.00 94.00 81 TRP A O 1
ATOM 670 N N . PHE A 1 82 ? -1.127 -3.138 -23.450 1.00 94.94 82 PHE A N 1
ATOM 671 C CA . PHE A 1 82 ? -1.207 -2.743 -24.863 1.00 94.94 82 PHE A CA 1
ATOM 672 C C . PHE A 1 82 ? 0.063 -2.080 -25.418 1.00 94.94 82 PHE A C 1
ATOM 674 O O . PHE A 1 82 ? 0.230 -2.009 -26.632 1.00 94.94 82 PHE A O 1
ATOM 681 N N . TYR A 1 83 ? 0.966 -1.606 -24.559 1.00 94.81 83 TYR A N 1
ATOM 682 C CA . TYR A 1 83 ? 2.139 -0.823 -24.950 1.00 94.81 83 TYR A CA 1
ATOM 683 C C . TYR A 1 83 ? 3.362 -1.155 -24.069 1.00 94.81 83 TYR A C 1
ATOM 685 O O . TYR A 1 83 ? 3.603 -2.329 -23.784 1.00 94.81 83 TYR A O 1
ATOM 693 N N . GLN A 1 84 ? 4.152 -0.148 -23.685 1.00 93.81 84 GLN A N 1
ATOM 694 C CA . GLN A 1 84 ? 5.373 -0.249 -22.884 1.00 93.81 84 GLN A CA 1
ATOM 695 C C . GLN A 1 84 ? 5.367 0.769 -21.735 1.00 93.81 84 GLN A C 1
ATOM 697 O O . GLN A 1 84 ? 4.716 1.821 -21.814 1.00 93.81 84 GLN A O 1
ATOM 702 N N . ILE A 1 85 ? 6.133 0.479 -20.684 1.00 92.62 85 ILE A N 1
ATOM 703 C CA . ILE A 1 85 ? 6.368 1.407 -19.574 1.00 92.62 85 ILE A CA 1
ATOM 704 C C . ILE A 1 85 ? 7.742 2.021 -19.738 1.00 92.62 85 ILE A C 1
ATOM 706 O O . ILE A 1 85 ? 8.753 1.453 -19.354 1.00 92.62 85 ILE A O 1
ATOM 710 N N . ASN A 1 86 ? 7.749 3.214 -20.316 1.00 94.25 86 ASN A N 1
ATOM 711 C CA . ASN A 1 86 ? 8.910 4.087 -20.351 1.00 94.25 86 ASN A CA 1
ATOM 712 C C . ASN A 1 86 ? 8.619 5.362 -19.539 1.00 94.25 86 ASN A C 1
ATOM 714 O O . ASN A 1 86 ? 7.498 5.580 -19.060 1.00 94.25 86 ASN A O 1
ATOM 718 N N . GLN A 1 87 ? 9.616 6.237 -19.407 1.00 94.62 87 GLN A N 1
ATOM 719 C CA . GLN A 1 87 ? 9.490 7.493 -18.660 1.00 94.62 87 GLN A CA 1
ATOM 720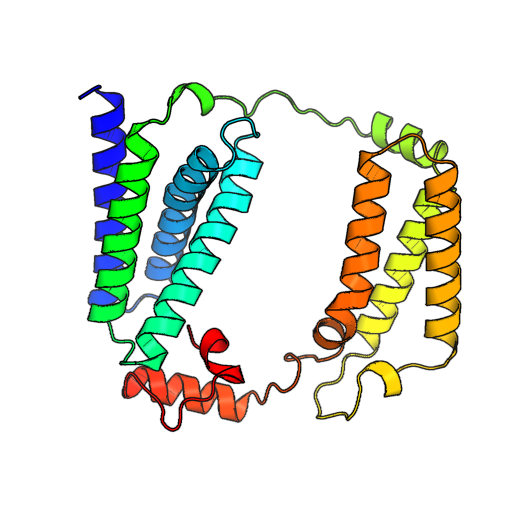 C C . GLN A 1 87 ? 8.349 8.375 -19.189 1.00 94.62 87 GLN A C 1
ATOM 722 O O . GLN A 1 87 ? 7.684 9.061 -18.410 1.00 94.62 87 GLN A O 1
ATOM 727 N N . THR A 1 88 ? 8.078 8.328 -20.497 1.00 96.62 88 THR A N 1
ATOM 728 C CA . THR A 1 88 ? 6.997 9.097 -21.130 1.00 96.62 88 THR A CA 1
ATOM 729 C C . THR A 1 88 ? 5.631 8.597 -20.672 1.00 96.62 88 THR A C 1
ATOM 731 O O . THR A 1 88 ? 4.810 9.399 -20.229 1.00 96.62 88 THR A O 1
ATOM 734 N N . THR A 1 89 ? 5.400 7.281 -20.698 1.00 96.31 89 THR A N 1
ATOM 735 C CA . THR A 1 89 ? 4.163 6.662 -20.199 1.00 96.31 89 THR A CA 1
ATOM 736 C C . THR A 1 89 ? 3.916 7.031 -18.735 1.00 96.31 89 THR A C 1
ATOM 738 O O . THR A 1 89 ? 2.834 7.511 -18.395 1.00 96.31 89 THR A O 1
ATOM 741 N N . ILE A 1 90 ? 4.933 6.881 -17.880 1.00 95.81 90 ILE A N 1
ATOM 742 C CA . ILE A 1 90 ? 4.852 7.207 -16.447 1.00 95.81 90 ILE A CA 1
ATOM 743 C C . ILE A 1 90 ? 4.516 8.693 -16.248 1.00 95.81 90 ILE A C 1
ATOM 745 O O . ILE A 1 90 ? 3.619 9.039 -15.476 1.00 95.81 90 ILE A O 1
ATOM 749 N N . THR A 1 91 ? 5.190 9.575 -16.990 1.00 97.19 91 THR A N 1
ATOM 750 C CA . THR A 1 91 ? 4.960 11.027 -16.947 1.00 97.19 91 THR A CA 1
ATOM 751 C C . THR A 1 91 ? 3.525 11.378 -17.308 1.00 97.19 91 THR A C 1
ATOM 753 O O . THR A 1 91 ? 2.881 12.135 -16.583 1.00 97.19 91 THR A O 1
ATOM 756 N N . LEU A 1 92 ? 3.005 10.815 -18.402 1.00 97.88 92 LEU A N 1
ATOM 757 C CA . LEU A 1 92 ? 1.635 11.066 -18.843 1.00 97.88 92 LEU A CA 1
ATOM 758 C C . LEU A 1 92 ? 0.623 10.579 -17.804 1.00 97.88 92 LEU A C 1
ATOM 760 O O . LEU A 1 92 ? -0.295 11.324 -17.470 1.00 97.88 92 LEU A O 1
ATOM 764 N N . VAL A 1 93 ? 0.812 9.381 -17.243 1.00 97.50 93 VAL A N 1
ATOM 765 C CA . VAL A 1 93 ? -0.077 8.839 -16.204 1.00 97.50 93 VAL A CA 1
ATOM 766 C C . VAL A 1 93 ? -0.131 9.758 -14.989 1.00 97.50 93 VAL A C 1
ATOM 768 O O . VAL A 1 93 ? -1.225 10.151 -14.576 1.00 97.50 93 VAL A O 1
ATOM 771 N N . PHE A 1 94 ? 1.016 10.151 -14.432 1.00 97.50 94 PHE A N 1
ATOM 772 C CA . PHE A 1 94 ? 1.033 11.026 -13.260 1.00 97.50 94 PHE A CA 1
ATOM 773 C C . PHE A 1 94 ? 0.504 12.426 -13.568 1.00 97.50 94 PHE A C 1
ATOM 775 O O . PHE A 1 94 ? -0.251 12.976 -12.765 1.00 97.50 94 PHE A O 1
ATOM 782 N N . LEU A 1 95 ? 0.822 12.983 -14.740 1.00 97.69 95 LEU A N 1
ATOM 783 C CA . LEU A 1 95 ? 0.314 14.282 -15.174 1.00 97.69 95 LEU A CA 1
ATOM 784 C C . LEU A 1 95 ? -1.214 14.273 -15.296 1.00 97.69 95 LEU A C 1
ATOM 786 O O . LEU A 1 95 ? -1.882 15.121 -14.702 1.00 97.69 95 LEU A O 1
ATOM 790 N N . PHE A 1 96 ? -1.784 13.309 -16.025 1.00 97.50 96 PHE A N 1
ATOM 791 C CA . PHE A 1 96 ? -3.234 13.206 -16.191 1.00 97.50 96 PHE A CA 1
ATOM 792 C C . PHE A 1 96 ? -3.936 12.923 -14.865 1.00 97.50 96 PHE A C 1
ATOM 794 O O . PHE A 1 96 ? -4.946 13.561 -14.571 1.00 97.50 96 PHE A O 1
ATOM 801 N N . THR A 1 97 ? -3.374 12.048 -14.029 1.00 97.06 97 THR A N 1
ATOM 802 C CA . THR A 1 97 ? -3.911 11.766 -12.690 1.00 97.06 97 THR A CA 1
ATOM 803 C C . THR A 1 97 ? -3.951 13.036 -11.840 1.00 97.06 97 THR A C 1
ATOM 805 O O . THR A 1 97 ? -4.999 13.371 -11.283 1.00 97.06 97 THR A O 1
ATOM 808 N N . SER A 1 98 ? -2.865 13.816 -11.815 1.00 96.88 98 SER A N 1
ATOM 809 C CA . SER A 1 98 ? -2.822 15.106 -11.120 1.00 96.88 98 SER A CA 1
ATOM 810 C C . SER A 1 98 ? -3.872 16.085 -11.641 1.00 96.88 98 SER A C 1
ATOM 812 O O . SER A 1 98 ? -4.577 16.711 -10.848 1.00 96.88 98 SER A O 1
ATOM 814 N N . LEU A 1 99 ? -4.007 16.219 -12.965 1.00 95.88 99 LEU A N 1
ATOM 815 C CA . LEU A 1 99 ? -4.979 17.124 -13.587 1.00 95.88 99 LEU A CA 1
ATOM 816 C C . LEU A 1 99 ? -6.422 16.734 -13.244 1.00 95.88 99 LEU A C 1
ATOM 818 O O . LEU A 1 99 ? -7.221 17.606 -12.888 1.00 95.88 99 LEU A O 1
ATOM 822 N N . ILE A 1 100 ? -6.739 15.438 -13.296 1.00 95.12 100 ILE A N 1
ATOM 823 C CA . ILE A 1 100 ? -8.053 14.902 -12.927 1.00 95.12 100 ILE A CA 1
ATOM 824 C C . ILE A 1 100 ? -8.341 15.192 -11.453 1.00 95.12 100 ILE A C 1
ATOM 826 O O . ILE A 1 100 ? -9.388 15.758 -11.138 1.00 95.12 100 ILE A O 1
ATOM 830 N N . ILE A 1 101 ? -7.413 14.884 -10.542 1.00 94.44 101 ILE A N 1
ATOM 831 C CA . ILE A 1 101 ? -7.629 15.105 -9.105 1.00 94.44 101 ILE A CA 1
ATOM 832 C C . ILE A 1 101 ? -7.781 16.594 -8.801 1.00 94.44 101 ILE A C 1
ATOM 834 O O . ILE A 1 101 ? -8.685 16.959 -8.049 1.00 94.44 101 ILE A O 1
ATOM 838 N N . VAL A 1 102 ? -6.974 17.471 -9.411 1.00 92.38 102 VAL A N 1
ATOM 839 C CA . VAL A 1 102 ? -7.128 18.927 -9.260 1.00 92.38 102 VAL A CA 1
ATOM 840 C C . VAL A 1 102 ? -8.500 19.377 -9.751 1.00 92.38 102 VAL A C 1
ATOM 842 O O . VAL A 1 102 ? -9.150 20.171 -9.071 1.00 92.38 102 VAL A O 1
ATOM 845 N N . TYR A 1 103 ? -8.964 18.876 -10.899 1.00 91.94 103 TYR A N 1
ATOM 846 C CA . TYR A 1 103 ? -10.287 19.191 -11.435 1.00 91.94 103 TYR A CA 1
ATOM 847 C C . TYR A 1 103 ? -11.411 18.767 -10.478 1.00 91.94 103 TYR A C 1
ATOM 849 O O . TYR A 1 103 ? -12.264 19.595 -10.145 1.00 91.94 103 TYR A O 1
ATOM 857 N N . LEU A 1 104 ? -11.371 17.528 -9.976 1.00 89.94 104 LEU A N 1
ATOM 858 C CA . LEU A 1 104 ? -12.343 16.997 -9.012 1.00 89.94 104 LEU A CA 1
ATOM 859 C C . LEU A 1 104 ? -12.308 17.763 -7.677 1.00 89.94 104 LEU A C 1
ATOM 861 O O . LEU A 1 104 ? -13.347 18.046 -7.076 1.00 89.94 104 LEU A O 1
ATOM 865 N N . SER A 1 105 ? -11.115 18.177 -7.254 1.00 83.44 105 SER A N 1
ATOM 866 C CA . SER A 1 105 ? -10.859 18.855 -5.980 1.00 83.44 105 SER A CA 1
ATOM 867 C C . SER A 1 105 ? -11.255 20.333 -5.963 1.00 83.44 105 SER A C 1
ATOM 869 O O . SER A 1 105 ? -11.287 20.944 -4.896 1.00 83.44 105 SER A O 1
ATOM 871 N N . LYS A 1 106 ? -11.640 20.935 -7.101 1.00 76.62 106 LYS A N 1
ATOM 872 C CA . LYS A 1 106 ? -12.107 22.339 -7.158 1.00 76.62 106 LYS A CA 1
ATOM 873 C C . LYS A 1 106 ? -13.327 22.621 -6.269 1.00 76.62 106 LYS A C 1
ATOM 875 O O . LYS A 1 106 ? -13.581 23.780 -5.953 1.00 76.62 106 LYS A O 1
ATOM 880 N N . LYS A 1 107 ? -14.076 21.586 -5.874 1.00 67.44 107 LYS A N 1
ATOM 881 C CA . LYS A 1 107 ? -15.287 21.677 -5.036 1.00 67.44 107 LYS A CA 1
ATOM 882 C C . LYS A 1 107 ? -15.025 21.479 -3.533 1.00 67.44 107 LYS A C 1
ATOM 884 O O . LYS A 1 107 ? -15.972 21.369 -2.754 1.00 67.44 107 LYS A O 1
ATOM 889 N N . ILE A 1 108 ? -13.761 21.403 -3.122 1.00 64.62 108 ILE A N 1
ATOM 890 C CA . ILE A 1 108 ? -13.371 21.139 -1.737 1.00 64.62 108 ILE A CA 1
ATOM 891 C C . ILE A 1 108 ? -13.364 22.429 -0.906 1.00 64.62 108 ILE A C 1
ATOM 893 O O . ILE A 1 108 ? -12.723 23.414 -1.271 1.00 64.62 108 ILE A O 1
ATOM 897 N N . ASP A 1 109 ? -14.026 22.389 0.253 1.00 62.53 109 ASP A N 1
ATOM 898 C CA . ASP A 1 109 ? -13.912 23.424 1.282 1.00 62.53 109 ASP A CA 1
ATOM 899 C C . ASP A 1 109 ? -12.685 23.126 2.165 1.00 62.53 109 ASP A C 1
ATOM 901 O O . ASP A 1 109 ? -12.585 22.067 2.784 1.00 62.53 109 ASP A O 1
ATOM 905 N N . LEU A 1 110 ? -11.705 24.033 2.174 1.00 59.47 110 LEU A N 1
ATOM 906 C CA . LEU A 1 110 ? -10.396 23.849 2.825 1.00 59.47 110 LEU A CA 1
ATOM 907 C C . LEU A 1 110 ? -10.419 24.073 4.349 1.00 59.47 110 LEU A C 1
ATOM 909 O O . LEU A 1 110 ? -9.376 23.985 4.998 1.00 59.47 110 LEU A O 1
ATOM 913 N N . LYS A 1 111 ? -11.588 24.355 4.934 1.00 57.88 111 LYS A N 1
ATOM 914 C CA . LYS A 1 111 ? -11.761 24.565 6.381 1.00 57.88 111 LYS A CA 1
ATOM 915 C C . LYS A 1 111 ? -11.590 23.288 7.223 1.00 57.88 111 LYS A C 1
ATOM 917 O O . LYS A 1 111 ? -11.378 23.396 8.424 1.00 57.88 111 LYS A O 1
ATOM 922 N N . ASP A 1 112 ? -11.586 22.107 6.602 1.00 54.56 112 ASP A N 1
ATOM 923 C CA . ASP A 1 112 ? -11.501 20.801 7.284 1.00 54.56 112 ASP A CA 1
ATOM 924 C C . ASP A 1 112 ? -10.075 20.369 7.702 1.00 54.56 112 ASP A C 1
ATOM 926 O O . ASP A 1 112 ? -9.890 19.291 8.267 1.00 54.56 112 ASP A O 1
ATOM 930 N N . LEU A 1 113 ? -9.045 21.184 7.440 1.00 54.25 113 LEU A N 1
ATOM 931 C CA . LEU A 1 113 ? -7.638 20.851 7.728 1.00 54.25 113 LEU A CA 1
ATOM 932 C C . LEU A 1 113 ? -7.211 21.042 9.203 1.00 54.25 113 LEU A C 1
ATOM 934 O O . LEU A 1 113 ? -6.070 20.746 9.545 1.00 54.25 113 LEU A O 1
ATOM 938 N N . THR A 1 114 ? -8.090 21.503 10.099 1.00 45.41 114 THR A N 1
ATOM 939 C CA . THR A 1 114 ? -7.739 21.916 11.479 1.00 45.41 114 THR A CA 1
ATOM 940 C C . THR A 1 114 ? -8.127 20.928 12.594 1.00 45.41 114 THR A C 1
ATOM 942 O O . THR A 1 114 ? -8.156 21.297 13.765 1.00 45.41 114 THR A O 1
ATOM 945 N N . ILE A 1 115 ? -8.396 19.651 12.295 1.00 46.97 115 ILE A N 1
ATOM 946 C CA . ILE A 1 115 ? -9.006 18.712 13.266 1.00 46.97 115 ILE A CA 1
ATOM 947 C C . ILE A 1 115 ? -8.017 17.649 13.778 1.00 46.97 115 ILE A C 1
ATOM 949 O O . ILE A 1 115 ? -8.284 16.449 13.726 1.00 46.97 115 ILE A O 1
ATOM 953 N N . LEU A 1 116 ? -6.871 18.078 14.312 1.00 39.91 116 LEU A N 1
ATOM 954 C CA . LEU A 1 116 ? -5.926 17.181 15.003 1.00 39.91 116 LEU A CA 1
ATOM 955 C C . LEU A 1 116 ? -6.101 17.141 16.532 1.00 39.91 116 LEU A C 1
ATOM 957 O O . LEU A 1 116 ? -5.342 16.459 17.211 1.00 39.91 116 LEU A O 1
ATOM 961 N N . HIS A 1 117 ? -7.112 17.810 17.100 1.00 40.25 117 HIS A N 1
ATOM 962 C CA . HIS A 1 117 ? -7.123 18.086 18.545 1.00 40.25 117 HIS A CA 1
ATOM 963 C C . HIS A 1 117 ? -8.187 17.376 19.402 1.00 40.25 117 HIS A C 1
ATOM 965 O O . HIS A 1 117 ? -8.377 17.754 20.552 1.00 40.25 117 HIS A O 1
ATOM 971 N N . LYS A 1 118 ? -8.893 16.346 18.905 1.00 44.34 118 LYS A N 1
ATOM 972 C CA . LYS A 1 118 ? -10.046 15.776 19.646 1.00 44.34 118 LYS A CA 1
ATOM 973 C C . LYS A 1 118 ? -10.015 14.275 19.938 1.00 44.34 118 LYS A C 1
ATOM 975 O O . LYS A 1 118 ? -11.076 13.660 19.992 1.00 44.34 118 LYS A O 1
ATOM 980 N N . TYR A 1 119 ? -8.851 13.662 20.144 1.00 50.81 119 TYR A N 1
ATOM 981 C CA . TYR A 1 119 ? -8.808 12.271 20.614 1.00 50.81 119 TYR A CA 1
ATOM 982 C C . TYR A 1 119 ? -7.664 12.028 21.597 1.00 50.81 119 TYR A C 1
ATOM 984 O O . TYR A 1 119 ? -6.567 11.650 21.210 1.00 50.81 119 TYR A O 1
ATOM 992 N N . GLN A 1 120 ? -7.959 12.192 22.886 1.00 46.38 120 GLN A N 1
ATOM 993 C CA . GLN A 1 120 ? -7.208 11.547 23.960 1.00 46.38 120 GLN A CA 1
ATOM 994 C C . GLN A 1 120 ? -7.928 10.243 24.311 1.00 46.38 120 GLN A C 1
ATOM 996 O O . GLN A 1 120 ? -9.006 10.245 24.908 1.00 46.38 120 GLN A O 1
ATOM 1001 N N . ILE A 1 121 ? -7.364 9.118 23.874 1.00 53.38 121 ILE A N 1
ATOM 1002 C CA . ILE A 1 121 ? -7.750 7.798 24.375 1.00 53.38 121 ILE A CA 1
ATOM 1003 C C . ILE A 1 121 ? -6.977 7.601 25.680 1.00 53.38 121 ILE A C 1
ATOM 1005 O O . ILE A 1 121 ? -5.753 7.523 25.663 1.00 53.38 121 ILE A O 1
ATOM 1009 N N . THR A 1 122 ? -7.677 7.557 26.812 1.00 61.50 122 THR A N 1
ATOM 1010 C CA . THR A 1 122 ? -7.078 7.271 28.121 1.00 61.50 122 THR A CA 1
ATOM 1011 C C . THR A 1 122 ? -6.968 5.764 28.357 1.00 61.50 122 THR A C 1
ATOM 1013 O O . THR A 1 122 ? -7.899 5.011 28.064 1.00 61.50 122 THR A O 1
ATOM 1016 N N . LEU A 1 123 ? -5.836 5.322 28.917 1.00 61.41 123 LEU A N 1
ATOM 1017 C CA . LEU A 1 123 ? -5.533 3.910 29.207 1.00 61.41 123 LEU A CA 1
ATOM 1018 C C . LEU A 1 123 ? -6.570 3.245 30.133 1.00 61.41 123 LEU A C 1
ATOM 1020 O O . LEU A 1 123 ? -6.844 2.053 30.002 1.00 61.41 123 LEU A O 1
ATOM 1024 N N . GLU A 1 124 ? -7.206 4.014 31.017 1.00 65.44 124 GLU A N 1
ATOM 1025 C CA . GLU A 1 124 ? -8.249 3.514 31.923 1.00 65.44 124 GLU A CA 1
ATOM 1026 C C . GLU A 1 124 ? -9.483 2.991 31.177 1.00 65.44 124 GLU A C 1
ATOM 1028 O O . GLU A 1 124 ? -9.979 1.908 31.486 1.00 65.44 124 GLU A O 1
ATOM 1033 N N . LYS A 1 125 ? -9.909 3.674 30.104 1.00 66.06 125 LYS A N 1
ATOM 1034 C CA . LYS A 1 125 ? -11.050 3.233 29.282 1.00 66.06 125 LYS A CA 1
ATOM 1035 C C . LYS A 1 125 ? -10.784 1.906 28.573 1.00 66.06 125 LYS A C 1
ATOM 1037 O O . LYS A 1 125 ? -11.719 1.150 28.324 1.00 66.06 125 LYS A O 1
ATOM 1042 N N . ILE A 1 126 ? -9.523 1.616 28.248 1.00 64.00 126 ILE A N 1
ATOM 1043 C CA . ILE A 1 126 ? -9.128 0.337 27.645 1.00 64.00 126 ILE A CA 1
ATOM 1044 C C . ILE A 1 126 ? -9.257 -0.784 28.683 1.00 64.00 126 ILE A C 1
ATOM 1046 O O . ILE A 1 126 ? -9.795 -1.847 28.377 1.00 64.00 126 ILE A O 1
ATOM 1050 N N . LYS A 1 127 ? -8.827 -0.542 29.926 1.00 68.19 127 LYS A N 1
ATOM 1051 C CA . LYS A 1 127 ? -8.864 -1.537 31.008 1.00 68.19 127 LYS A CA 1
ATOM 1052 C C . LYS A 1 127 ? -10.293 -1.958 31.367 1.00 68.19 127 LYS A C 1
ATOM 1054 O O . LYS A 1 127 ? -10.557 -3.156 31.487 1.00 68.19 127 LYS A O 1
ATOM 1059 N N . ASP A 1 128 ? -11.214 -1.003 31.476 1.00 69.94 128 ASP A N 1
ATOM 1060 C CA . ASP A 1 128 ? -12.625 -1.289 31.770 1.00 69.94 128 ASP A CA 1
ATOM 1061 C C . ASP A 1 128 ? -13.309 -2.039 30.623 1.00 69.94 128 ASP A C 1
ATOM 1063 O O . ASP A 1 128 ? -14.075 -2.979 30.847 1.00 69.94 128 ASP A O 1
ATOM 1067 N N . TYR A 1 129 ? -12.959 -1.691 29.383 1.00 68.75 129 TYR A N 1
ATOM 1068 C CA . TYR A 1 129 ? -13.460 -2.375 28.197 1.00 68.75 129 TYR A CA 1
ATOM 1069 C C . TYR A 1 129 ? -13.006 -3.843 28.126 1.00 68.75 129 TYR A C 1
ATOM 1071 O O . TYR A 1 129 ? -13.813 -4.723 27.810 1.00 68.75 129 TYR A O 1
ATOM 1079 N N . LEU A 1 130 ? -11.734 -4.119 28.441 1.00 69.62 130 LEU A N 1
ATOM 1080 C CA . LEU A 1 130 ? -11.173 -5.475 28.454 1.00 69.62 130 LEU A CA 1
ATOM 1081 C C . LEU A 1 130 ? -11.838 -6.358 29.517 1.00 69.62 130 LEU A C 1
ATOM 1083 O O . LEU A 1 130 ? -12.167 -7.508 29.231 1.00 69.62 130 LEU A O 1
ATOM 1087 N N . LYS A 1 131 ? -12.102 -5.815 30.714 1.00 73.56 131 LYS A N 1
ATOM 1088 C CA . LYS A 1 131 ? -12.790 -6.548 31.792 1.00 73.56 131 LYS A CA 1
ATOM 1089 C C . LYS A 1 131 ? -14.219 -6.944 31.423 1.00 73.56 131 LYS A C 1
ATOM 1091 O O . LYS A 1 131 ? -14.652 -8.039 31.765 1.00 73.56 131 LYS A O 1
ATOM 1096 N N . GLN A 1 132 ? -14.949 -6.077 30.725 1.00 79.25 132 GLN A N 1
ATOM 1097 C CA . GLN A 1 132 ? -16.338 -6.347 30.337 1.00 79.25 132 GLN A CA 1
ATOM 1098 C C . GLN A 1 132 ? -16.457 -7.313 29.148 1.00 79.25 132 GLN A C 1
ATOM 1100 O O . GLN A 1 132 ? -17.510 -7.912 28.950 1.00 79.25 132 GLN A O 1
ATOM 1105 N N . ASN A 1 133 ? -15.387 -7.493 28.366 1.00 84.69 133 ASN A N 1
ATOM 1106 C CA . ASN A 1 133 ? -15.401 -8.273 27.128 1.00 84.69 133 ASN A CA 1
ATOM 1107 C C . ASN A 1 133 ? -14.353 -9.393 27.127 1.00 84.69 133 ASN A C 1
ATOM 1109 O O . ASN A 1 133 ? -13.698 -9.619 26.110 1.00 84.69 133 ASN A O 1
ATOM 1113 N N . ILE A 1 134 ? -14.217 -10.122 28.242 1.00 89.38 134 ILE A N 1
ATOM 1114 C CA . ILE A 1 134 ? -13.271 -11.246 28.386 1.00 89.38 134 ILE A CA 1
ATOM 1115 C C . ILE A 1 134 ? -13.379 -12.227 27.212 1.00 89.38 134 ILE A C 1
ATOM 1117 O O . ILE A 1 134 ? -12.366 -12.621 26.646 1.00 89.38 134 ILE A O 1
ATOM 1121 N N . LEU A 1 135 ? -14.599 -12.562 26.782 1.00 90.50 135 LEU A N 1
ATOM 1122 C CA . LEU A 1 135 ? -14.809 -13.453 25.639 1.00 90.50 135 LEU A CA 1
ATOM 1123 C C . LEU A 1 135 ? -14.214 -12.888 24.336 1.00 90.50 135 LEU A C 1
ATOM 1125 O O . LEU A 1 135 ? -13.593 -13.622 23.575 1.00 90.50 135 LEU A O 1
ATOM 1129 N N . GLY A 1 136 ? -14.342 -11.579 24.103 1.00 91.56 136 GLY A N 1
ATOM 1130 C CA . GLY A 1 136 ? -13.718 -10.910 22.961 1.00 91.56 136 GLY A CA 1
ATOM 1131 C C . GLY A 1 136 ? -12.188 -10.931 23.036 1.00 91.56 136 GLY A C 1
ATOM 1132 O O . GLY A 1 136 ? -11.532 -11.111 22.013 1.00 91.56 136 GLY A O 1
ATOM 1133 N N . VAL A 1 137 ? -11.617 -10.820 24.241 1.00 91.88 137 VAL A N 1
ATOM 1134 C CA . VAL A 1 137 ? -10.168 -10.970 24.467 1.00 91.88 137 VAL A CA 1
ATOM 1135 C C . VAL A 1 137 ? -9.713 -12.396 24.159 1.00 91.88 137 VAL A C 1
ATOM 1137 O O . VAL A 1 137 ? -8.716 -12.573 23.467 1.00 91.88 137 VAL A O 1
ATOM 1140 N N . VAL A 1 138 ? -10.455 -13.411 24.607 1.00 95.06 138 VAL A N 1
ATOM 1141 C CA . VAL A 1 138 ? -10.156 -14.823 24.312 1.00 95.06 138 VAL A CA 1
ATOM 1142 C C . VAL A 1 138 ? -10.195 -15.090 22.807 1.00 95.06 138 VAL A C 1
ATOM 1144 O O . VAL A 1 138 ? -9.275 -15.708 22.277 1.00 95.06 138 VAL A O 1
ATOM 1147 N N . VAL A 1 139 ? -11.209 -14.580 22.100 1.00 96.31 139 VAL A N 1
ATOM 1148 C CA . VAL A 1 139 ? -11.296 -14.683 20.634 1.00 96.31 139 VAL A CA 1
ATOM 1149 C C . VAL A 1 139 ? -10.092 -14.018 19.967 1.00 96.31 139 VAL A C 1
ATOM 1151 O O . VAL A 1 139 ? -9.463 -14.622 19.101 1.00 96.31 139 VAL A O 1
ATOM 1154 N N . PHE A 1 140 ? -9.736 -12.805 20.391 1.00 95.56 140 PHE A N 1
ATOM 1155 C CA . PHE A 1 140 ? -8.588 -12.078 19.851 1.00 95.56 140 PHE A CA 1
ATOM 1156 C C . PHE A 1 140 ? -7.264 -12.826 20.072 1.00 95.56 140 PHE A C 1
ATOM 1158 O O . PHE A 1 140 ? -6.475 -12.973 19.141 1.00 95.56 140 PHE A O 1
ATOM 1165 N N . LEU A 1 141 ? -7.035 -13.365 21.273 1.00 96.69 141 LEU A N 1
ATOM 1166 C CA . LEU A 1 141 ? -5.861 -14.193 21.563 1.00 96.69 141 LEU A CA 1
ATOM 1167 C C . LEU A 1 141 ? -5.850 -15.477 20.726 1.00 96.69 141 LEU A C 1
ATOM 1169 O O . LEU A 1 141 ? -4.805 -15.851 20.205 1.00 96.69 141 LEU A O 1
ATOM 1173 N N . GLY A 1 142 ? -7.005 -16.118 20.537 1.00 97.69 142 GLY A N 1
ATOM 1174 C CA . GLY A 1 142 ? -7.138 -17.272 19.649 1.00 97.69 142 GLY A CA 1
ATOM 1175 C C . GLY A 1 142 ? -6.732 -16.950 18.208 1.00 97.69 142 GLY A C 1
ATOM 1176 O O . GLY A 1 142 ? -5.979 -17.709 17.599 1.00 97.69 142 GLY A O 1
ATOM 1177 N N . GLN A 1 143 ? -7.151 -15.794 17.685 1.00 97.69 143 GLN A N 1
ATOM 1178 C CA . GLN A 1 143 ? -6.725 -15.301 16.370 1.00 97.69 143 GLN A CA 1
ATOM 1179 C C . GLN A 1 143 ? -5.210 -15.052 16.312 1.00 97.69 143 GLN A C 1
ATOM 1181 O O . GLN A 1 143 ? -4.579 -15.430 15.327 1.00 97.69 143 GLN A O 1
ATOM 1186 N N . ILE A 1 144 ? -4.609 -14.484 17.366 1.00 97.25 144 ILE A N 1
ATOM 1187 C CA . ILE A 1 144 ? -3.149 -14.306 17.461 1.00 97.25 144 ILE A CA 1
ATOM 1188 C C . ILE A 1 144 ? -2.427 -15.654 17.429 1.00 97.25 144 ILE A C 1
ATOM 1190 O O . ILE A 1 144 ? -1.438 -15.783 16.715 1.00 97.25 144 ILE A O 1
ATOM 1194 N N . ILE A 1 145 ? -2.907 -16.661 18.162 1.00 97.44 145 ILE A N 1
ATOM 1195 C CA . ILE A 1 145 ? -2.287 -17.995 18.182 1.00 97.44 145 ILE A CA 1
ATOM 1196 C C . ILE A 1 145 ? -2.352 -18.640 16.794 1.00 97.44 145 ILE A C 1
ATOM 1198 O O . ILE A 1 145 ? -1.348 -19.178 16.324 1.00 97.44 145 ILE A O 1
ATOM 1202 N N . ILE A 1 146 ? -3.502 -18.557 16.113 1.00 97.00 146 ILE A N 1
ATOM 1203 C CA . ILE A 1 146 ? -3.645 -19.035 14.729 1.00 97.00 146 ILE A CA 1
ATOM 1204 C C . ILE A 1 146 ? -2.637 -18.321 13.827 1.00 97.00 146 ILE A C 1
ATOM 1206 O O . ILE A 1 146 ? -1.880 -18.978 13.115 1.00 97.00 146 ILE A O 1
ATOM 1210 N N . LEU A 1 147 ? -2.586 -16.989 13.894 1.00 96.56 147 LEU A N 1
ATOM 1211 C CA . LEU A 1 147 ? -1.691 -16.182 13.073 1.00 96.56 147 LEU A CA 1
ATOM 1212 C C . LEU A 1 147 ? -0.219 -16.529 13.333 1.00 96.56 147 LEU A C 1
ATOM 1214 O O . LEU A 1 147 ? 0.523 -16.773 12.388 1.00 96.56 147 LEU A O 1
ATOM 1218 N N . ALA A 1 148 ? 0.192 -16.615 14.598 1.00 96.06 148 ALA A N 1
ATOM 1219 C CA . ALA A 1 148 ? 1.548 -16.985 14.992 1.00 96.06 148 ALA A CA 1
ATOM 1220 C C . ALA A 1 148 ? 1.926 -18.383 14.487 1.00 96.06 148 ALA A C 1
ATOM 1222 O O . ALA A 1 148 ? 3.030 -18.574 13.985 1.00 96.06 148 ALA A O 1
ATOM 1223 N N . THR A 1 149 ? 0.993 -19.337 14.552 1.00 95.56 149 THR A N 1
ATOM 1224 C CA . THR A 1 149 ? 1.212 -20.696 14.042 1.00 95.56 149 THR A CA 1
ATOM 1225 C C . THR A 1 149 ? 1.356 -20.703 12.521 1.00 95.56 149 THR A C 1
ATOM 1227 O O . THR A 1 149 ? 2.226 -21.389 11.996 1.00 95.56 149 THR A O 1
ATOM 1230 N N . ILE A 1 150 ? 0.551 -19.921 11.795 1.00 94.75 150 ILE A N 1
ATOM 1231 C CA . ILE A 1 150 ? 0.698 -19.769 10.340 1.00 94.75 150 ILE A CA 1
ATOM 1232 C C . ILE A 1 150 ? 2.069 -19.170 10.003 1.00 94.75 150 ILE A C 1
ATOM 1234 O O . ILE A 1 150 ? 2.790 -19.711 9.168 1.00 94.75 150 ILE A O 1
ATOM 1238 N N . PHE A 1 151 ? 2.465 -18.097 10.691 1.00 93.44 151 PHE A N 1
ATOM 1239 C CA . PHE A 1 151 ? 3.751 -17.433 10.466 1.00 93.44 151 PHE A CA 1
ATOM 1240 C C . PHE A 1 151 ? 4.962 -18.308 10.806 1.00 93.44 151 PHE A C 1
ATOM 1242 O O . PHE A 1 151 ? 6.004 -18.170 10.166 1.00 93.44 151 PHE A O 1
ATOM 1249 N N . SER A 1 152 ? 4.851 -19.205 11.788 1.00 93.56 152 SER A N 1
ATOM 1250 C CA . SER A 1 152 ? 5.941 -20.117 12.146 1.00 93.56 152 SER A CA 1
ATOM 1251 C C . SER A 1 152 ? 6.118 -21.270 11.154 1.00 93.56 152 SER A C 1
ATOM 1253 O O . SER A 1 152 ? 7.156 -21.918 11.177 1.00 93.56 152 SER A O 1
ATOM 1255 N N . HIS A 1 153 ? 5.125 -21.530 10.298 1.00 93.38 153 HIS A N 1
ATOM 1256 C CA . HIS A 1 153 ? 5.155 -22.577 9.268 1.00 93.38 153 HIS A CA 1
ATOM 1257 C C . HIS A 1 153 ? 5.240 -21.980 7.859 1.00 93.38 153 HIS A C 1
ATOM 1259 O O . HIS A 1 153 ? 4.737 -22.562 6.899 1.00 93.38 153 HIS A O 1
ATOM 1265 N N . ARG A 1 154 ? 5.841 -20.793 7.719 1.00 91.69 154 ARG A N 1
ATOM 1266 C CA . ARG A 1 154 ? 6.065 -20.207 6.397 1.00 91.69 154 ARG A CA 1
ATOM 1267 C C . ARG A 1 154 ? 7.023 -21.066 5.594 1.00 91.69 154 ARG A C 1
ATOM 1269 O O . ARG A 1 154 ? 8.025 -21.537 6.123 1.00 91.69 154 ARG A O 1
ATOM 1276 N N . TYR A 1 155 ? 6.712 -21.211 4.318 1.00 88.94 155 TYR A N 1
ATOM 1277 C CA . TYR A 1 155 ? 7.437 -22.078 3.405 1.00 88.94 155 TYR A CA 1
ATOM 1278 C C . TYR A 1 155 ? 7.944 -21.263 2.216 1.00 88.94 155 TYR A C 1
ATOM 1280 O O . TYR A 1 155 ? 7.290 -20.307 1.778 1.00 88.94 155 TYR A O 1
ATOM 1288 N N . ASP A 1 156 ? 9.142 -21.584 1.752 1.00 86.56 156 ASP A N 1
ATOM 1289 C CA . ASP A 1 156 ? 9.852 -20.900 0.672 1.00 86.56 156 ASP A CA 1
ATOM 1290 C C . ASP A 1 156 ? 9.857 -21.669 -0.649 1.00 86.56 156 ASP A C 1
ATOM 1292 O O . ASP A 1 156 ? 10.110 -21.061 -1.686 1.00 86.56 156 ASP A O 1
ATOM 1296 N N . GLU A 1 157 ? 9.516 -22.955 -0.639 1.00 81.25 157 GLU A N 1
ATOM 1297 C CA . GLU A 1 157 ? 9.421 -23.760 -1.855 1.00 81.25 157 GLU A CA 1
ATOM 1298 C C . GLU A 1 157 ? 7.976 -23.887 -2.372 1.00 81.25 157 GLU A C 1
ATOM 1300 O O . GLU A 1 157 ? 6.991 -23.464 -1.754 1.00 81.25 157 GLU A O 1
ATOM 1305 N N . THR A 1 158 ? 7.843 -24.504 -3.547 1.00 79.12 158 THR A N 1
ATOM 1306 C CA . THR A 1 158 ? 6.546 -24.733 -4.187 1.00 79.12 158 THR A CA 1
ATOM 1307 C C . THR A 1 158 ? 5.812 -25.888 -3.508 1.00 79.12 158 THR A C 1
ATOM 1309 O O . THR A 1 158 ? 6.295 -27.016 -3.485 1.00 79.12 158 THR A O 1
ATOM 1312 N N . ILE A 1 159 ? 4.606 -25.623 -3.002 1.00 84.44 159 ILE A N 1
ATOM 1313 C CA . ILE A 1 159 ? 3.702 -26.632 -2.432 1.00 84.44 159 ILE A CA 1
ATOM 1314 C C . ILE A 1 159 ? 2.357 -26.601 -3.145 1.00 84.44 159 ILE A C 1
ATOM 1316 O O . ILE A 1 159 ? 1.897 -25.555 -3.601 1.00 84.44 159 ILE A O 1
ATOM 1320 N N . ILE A 1 160 ? 1.696 -27.758 -3.189 1.00 83.38 160 ILE A N 1
ATOM 1321 C CA . ILE A 1 160 ? 0.389 -27.923 -3.839 1.00 83.38 160 ILE A CA 1
ATOM 1322 C C . ILE A 1 160 ? -0.684 -27.085 -3.130 1.00 83.38 160 ILE A C 1
ATOM 1324 O O . ILE A 1 160 ? -1.556 -26.503 -3.772 1.00 83.38 160 ILE A O 1
ATOM 1328 N N . SER A 1 161 ? -0.635 -27.014 -1.797 1.00 86.69 161 SER A N 1
ATOM 1329 C CA . SER A 1 161 ? -1.601 -26.261 -1.004 1.00 86.69 161 SER A CA 1
ATOM 1330 C C . SER A 1 161 ? -0.983 -25.784 0.309 1.00 86.69 161 SER A C 1
ATOM 1332 O O . SER A 1 161 ? -0.301 -26.569 0.961 1.00 86.69 161 SER A O 1
ATOM 1334 N N . PRO A 1 162 ? -1.265 -24.552 0.775 1.00 87.44 162 PRO A N 1
ATOM 1335 C CA . PRO A 1 162 ? -0.806 -24.098 2.089 1.00 87.44 162 PRO A CA 1
ATOM 1336 C C . PRO A 1 162 ? -1.340 -24.973 3.234 1.00 87.44 162 PRO A C 1
ATOM 1338 O O . PRO A 1 162 ? -0.724 -25.059 4.291 1.00 87.44 162 PRO A O 1
ATOM 1341 N N . TRP A 1 163 ? -2.467 -25.659 3.025 1.00 90.69 163 TRP A N 1
ATOM 1342 C CA . TRP A 1 163 ? -3.103 -26.498 4.038 1.00 90.69 163 TRP A CA 1
ATOM 1343 C C . TRP A 1 163 ? -2.335 -27.786 4.346 1.00 90.69 163 TRP A C 1
ATOM 1345 O O . TRP A 1 163 ? -2.534 -28.348 5.420 1.00 90.69 163 TRP A O 1
ATOM 1355 N N . THR A 1 164 ? -1.436 -28.241 3.464 1.00 91.31 164 THR A N 1
ATOM 1356 C CA . THR A 1 164 ? -0.638 -29.458 3.707 1.00 91.31 164 THR A CA 1
ATOM 1357 C C . THR A 1 164 ? 0.444 -29.257 4.764 1.00 91.31 164 THR A C 1
ATOM 1359 O O . THR A 1 164 ? 0.972 -30.236 5.280 1.00 91.31 164 THR A O 1
ATOM 1362 N N . LEU A 1 165 ? 0.775 -28.007 5.101 1.00 91.25 165 LEU A N 1
ATOM 1363 C CA . LEU A 1 165 ? 1.797 -27.678 6.097 1.00 91.25 165 LEU A CA 1
ATOM 1364 C C . LEU A 1 165 ? 1.294 -27.767 7.539 1.00 91.25 165 LEU A C 1
ATOM 1366 O O . LEU A 1 165 ? 2.091 -27.728 8.476 1.00 91.25 165 LEU A O 1
ATOM 1370 N N . PHE A 1 166 ? -0.021 -27.865 7.739 1.00 93.31 166 PHE A N 1
ATOM 1371 C CA . PHE A 1 166 ? -0.614 -27.788 9.064 1.00 93.31 166 PHE A CA 1
ATOM 1372 C C . PHE A 1 166 ? -1.239 -29.106 9.497 1.00 93.31 166 PHE A C 1
ATOM 1374 O O . PHE A 1 166 ? -1.949 -29.771 8.750 1.00 93.31 166 PHE A O 1
ATOM 1381 N N . SER A 1 167 ? -1.043 -29.447 10.770 1.00 93.94 167 SER A N 1
ATOM 1382 C CA . SER A 1 167 ? -1.750 -30.572 11.384 1.00 93.94 167 SER A CA 1
ATOM 1383 C C . SER A 1 167 ? -3.243 -30.276 11.578 1.00 93.94 167 SER A C 1
ATOM 1385 O O . SER A 1 167 ? -3.644 -29.123 11.747 1.00 93.94 167 SER A O 1
ATOM 1387 N N . ASN A 1 168 ? -4.055 -31.331 11.715 1.00 95.19 168 ASN A N 1
ATOM 1388 C CA . ASN A 1 168 ? -5.496 -31.243 12.008 1.00 95.19 168 ASN A CA 1
ATOM 1389 C C . ASN A 1 168 ? -5.836 -30.347 13.221 1.00 95.19 168 ASN A C 1
ATOM 1391 O O . ASN A 1 168 ? -6.932 -29.792 13.304 1.00 95.19 168 ASN A O 1
ATOM 1395 N N . LYS A 1 169 ? -4.884 -30.154 14.146 1.00 95.69 169 LYS A N 1
ATOM 1396 C CA . LYS A 1 169 ? -5.035 -29.296 15.329 1.00 95.69 169 LYS A CA 1
ATOM 1397 C C . LYS A 1 169 ? -5.311 -27.834 14.967 1.00 95.69 169 LYS A C 1
ATOM 1399 O O . LYS A 1 169 ? -6.094 -27.199 15.673 1.00 95.69 169 LYS A O 1
ATOM 1404 N N . ILE A 1 170 ? -4.726 -27.306 13.880 1.00 94.69 170 ILE A N 1
ATOM 1405 C CA . ILE A 1 170 ? -4.982 -25.913 13.474 1.00 94.69 170 ILE A CA 1
ATOM 1406 C C . ILE A 1 170 ? -6.452 -25.733 13.102 1.00 94.69 170 ILE A C 1
ATOM 1408 O O . ILE A 1 170 ? -7.055 -24.743 13.489 1.00 94.69 170 ILE A O 1
ATOM 1412 N N . PHE A 1 171 ? -7.049 -26.705 12.408 1.00 94.81 171 PHE A N 1
ATOM 1413 C CA . PHE A 1 171 ? -8.430 -26.619 11.940 1.00 94.81 171 PHE A CA 1
ATOM 1414 C C . PHE A 1 171 ? -9.415 -26.704 13.103 1.00 94.81 171 PHE A C 1
ATOM 1416 O O . PHE A 1 171 ? -10.399 -25.969 13.126 1.00 94.81 171 PHE A O 1
ATOM 1423 N N . ILE A 1 172 ? -9.113 -27.531 14.109 1.00 97.31 172 ILE A N 1
ATOM 1424 C CA . ILE A 1 172 ? -9.886 -27.582 15.357 1.00 97.31 172 ILE A CA 1
ATOM 1425 C C . ILE A 1 172 ? -9.814 -26.230 16.074 1.00 97.31 172 ILE A C 1
ATOM 1427 O O . ILE A 1 172 ? -10.849 -25.679 16.442 1.00 97.31 172 ILE A O 1
ATOM 1431 N N . LEU A 1 173 ? -8.614 -25.658 16.230 1.00 96.44 173 LEU A N 1
ATOM 1432 C CA . LEU A 1 173 ? -8.454 -24.327 16.822 1.00 96.44 173 LEU A CA 1
ATOM 1433 C C . LEU A 1 173 ? -9.218 -23.266 16.018 1.00 96.44 173 LEU A C 1
ATOM 1435 O O . LEU A 1 173 ? -9.927 -22.445 16.595 1.00 96.44 173 LEU A O 1
ATOM 1439 N 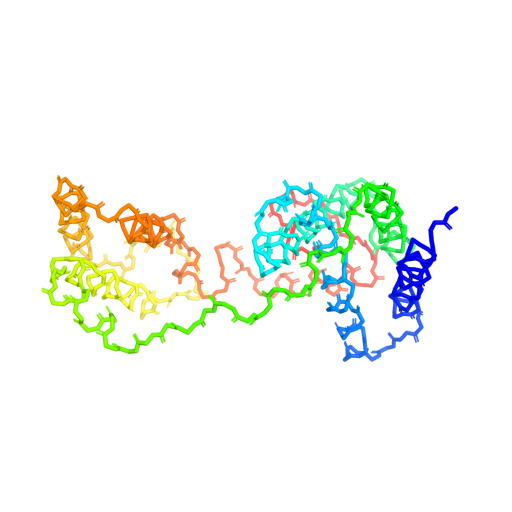N . PHE A 1 174 ? -9.121 -23.320 14.691 1.00 96.00 174 PHE A N 1
ATOM 1440 C CA . PHE A 1 174 ? -9.811 -22.417 13.780 1.00 96.00 174 PHE A CA 1
ATOM 1441 C C . PHE A 1 174 ? -11.328 -22.476 13.968 1.00 96.00 174 PHE A C 1
ATOM 1443 O O . PHE A 1 174 ? -11.988 -21.440 14.098 1.00 96.00 174 PHE A O 1
ATOM 1450 N N . PHE A 1 175 ? -11.880 -23.688 14.028 1.00 97.62 175 PHE A N 1
ATOM 1451 C CA . PHE A 1 175 ? -13.294 -23.932 14.275 1.00 97.62 175 PHE A CA 1
ATOM 1452 C C . PHE A 1 175 ? -13.729 -23.384 15.637 1.00 97.62 175 PHE A C 1
ATOM 1454 O O . PHE A 1 175 ? -14.704 -22.639 15.707 1.00 97.62 175 PHE A O 1
ATOM 1461 N N . LEU A 1 176 ? -12.981 -23.679 16.705 1.00 98.00 176 LEU A N 1
ATOM 1462 C CA . LEU A 1 176 ? -13.299 -23.209 18.055 1.00 98.00 176 LEU A CA 1
ATOM 1463 C C . LEU A 1 176 ? -13.280 -21.680 18.148 1.00 98.00 176 LEU A C 1
ATOM 1465 O O . LEU A 1 176 ? -14.220 -21.089 18.677 1.00 98.00 176 LEU A O 1
ATOM 1469 N N . VAL A 1 177 ? -12.259 -21.023 17.591 1.00 97.94 177 VAL A N 1
ATOM 1470 C CA . VAL A 1 177 ? -12.174 -19.553 17.559 1.00 97.94 177 VAL A CA 1
ATOM 1471 C C . VAL A 1 177 ? -13.316 -18.957 16.733 1.00 97.94 177 VAL A C 1
ATOM 1473 O O . VAL A 1 177 ? -13.913 -17.965 17.151 1.00 97.94 177 VAL A O 1
ATOM 1476 N N . SER A 1 178 ? -13.677 -19.581 15.608 1.00 97.69 178 SER A N 1
ATOM 1477 C CA . SER A 1 178 ? -14.807 -19.147 14.774 1.00 97.69 178 SER A CA 1
ATOM 1478 C C . SER A 1 178 ? -16.144 -19.279 15.509 1.00 97.69 178 SER A C 1
ATOM 1480 O O . SER A 1 178 ? -16.941 -18.342 15.514 1.00 97.69 178 SER A O 1
ATOM 1482 N N . ALA A 1 179 ? -16.383 -20.409 16.176 1.00 97.56 179 ALA A N 1
ATOM 1483 C CA . ALA A 1 179 ? -17.594 -20.645 16.957 1.00 97.56 179 ALA A CA 1
ATOM 1484 C C . ALA A 1 179 ? -17.704 -19.670 18.141 1.00 97.56 179 ALA A C 1
ATOM 1486 O O . ALA A 1 179 ? -18.765 -19.086 18.364 1.00 97.56 179 ALA A O 1
ATOM 1487 N N . LEU A 1 180 ? -16.598 -19.430 18.856 1.00 96.62 180 LEU A N 1
ATOM 1488 C CA . LEU A 1 180 ? -16.540 -18.447 19.940 1.00 96.62 180 LEU A CA 1
ATOM 1489 C C . LEU A 1 180 ? -16.783 -17.024 19.438 1.00 96.62 180 LEU A C 1
ATOM 1491 O O . LEU A 1 180 ? -17.497 -16.271 20.098 1.00 96.62 180 LEU A O 1
ATOM 1495 N N . LEU A 1 181 ? -16.240 -16.657 18.272 1.00 96.25 181 LEU A N 1
ATOM 1496 C CA . LEU A 1 181 ? -16.518 -15.370 17.643 1.00 96.25 181 LEU A CA 1
ATOM 1497 C C . LEU A 1 181 ? -18.012 -15.237 17.329 1.00 96.25 181 LEU A C 1
ATOM 1499 O O . LEU A 1 181 ? -18.619 -14.246 17.721 1.00 96.25 181 LEU A O 1
ATOM 1503 N N . LEU A 1 182 ? -18.632 -16.232 16.689 1.00 95.75 182 LEU A N 1
ATOM 1504 C CA . LEU A 1 182 ? -20.069 -16.203 16.391 1.00 95.75 182 LEU A CA 1
ATOM 1505 C C . LEU A 1 182 ? -20.917 -16.083 17.663 1.00 95.75 182 LEU A C 1
ATOM 1507 O O . LEU A 1 182 ? -21.821 -15.249 17.723 1.00 95.75 182 LEU A O 1
ATOM 1511 N N . PHE A 1 183 ? -20.594 -16.851 18.704 1.00 94.25 183 PHE A N 1
ATOM 1512 C CA . PHE A 1 183 ? -21.273 -16.761 19.996 1.00 94.25 183 PHE A CA 1
ATOM 1513 C C . PHE A 1 183 ? -21.090 -15.382 20.653 1.00 94.25 183 PHE A C 1
ATOM 1515 O O . PHE A 1 183 ? -22.057 -14.783 21.128 1.00 94.25 183 PHE A O 1
ATOM 1522 N N . PHE A 1 184 ? -19.871 -14.830 20.629 1.00 91.81 184 PHE A N 1
ATOM 1523 C CA . PHE A 1 184 ? -19.581 -13.479 21.114 1.00 91.81 184 PHE A CA 1
ATOM 1524 C C . PHE A 1 184 ? -20.421 -12.430 20.380 1.00 91.81 184 PHE A C 1
ATOM 1526 O O . PHE A 1 184 ? -21.033 -11.575 21.021 1.00 91.81 184 PHE A O 1
ATOM 1533 N N . LEU A 1 185 ? -20.514 -12.521 19.052 1.00 91.62 185 LEU A N 1
ATOM 1534 C CA . LEU A 1 185 ? -21.269 -11.580 18.224 1.00 91.62 185 LEU A CA 1
ATOM 1535 C C . LEU A 1 185 ? -22.770 -11.574 18.542 1.00 91.62 185 LEU A C 1
ATOM 1537 O O . LEU A 1 185 ? -23.388 -10.514 18.471 1.00 91.62 185 LEU A O 1
ATOM 1541 N N . GLN A 1 186 ? -23.347 -12.710 18.948 1.00 89.50 186 GLN A N 1
ATOM 1542 C CA . GLN A 1 186 ? -24.752 -12.783 19.375 1.00 89.50 186 GLN A CA 1
ATOM 1543 C C . GLN A 1 186 ? -25.021 -12.048 20.698 1.00 89.50 186 GLN A C 1
ATOM 1545 O O . GLN A 1 186 ? -26.147 -11.621 20.952 1.00 89.50 186 GLN A O 1
ATOM 1550 N N . LYS A 1 187 ? -24.010 -11.910 21.564 1.00 82.88 187 LYS A N 1
ATOM 1551 C CA . LYS A 1 187 ? -24.144 -11.311 22.904 1.00 82.88 187 LYS A CA 1
ATOM 1552 C C . LYS A 1 187 ? -23.613 -9.878 22.980 1.00 82.88 187 LYS A C 1
ATOM 1554 O O . LYS A 1 187 ? -24.041 -9.105 23.838 1.00 82.88 187 LYS A O 1
ATOM 1559 N N . ALA A 1 188 ? -22.676 -9.513 22.111 1.00 79.12 188 ALA A N 1
ATOM 1560 C CA . ALA A 1 188 ? -21.939 -8.264 22.203 1.00 79.12 188 ALA A CA 1
ATOM 1561 C C . ALA A 1 188 ? -22.721 -7.067 21.640 1.00 79.12 188 ALA A C 1
ATOM 1563 O O . ALA A 1 188 ? -23.095 -7.029 20.470 1.00 79.12 188 ALA A O 1
ATOM 1564 N N . LYS A 1 189 ? -22.880 -6.019 22.459 1.00 77.94 189 LYS A N 1
ATOM 1565 C CA . LYS A 1 189 ? -23.547 -4.761 22.068 1.00 77.94 189 LYS A CA 1
ATOM 1566 C C . LYS A 1 189 ? -22.631 -3.799 21.290 1.00 77.94 189 LYS A C 1
ATOM 1568 O O . LYS A 1 189 ? -23.109 -2.883 20.619 1.00 77.94 189 LYS A O 1
ATOM 1573 N N . HIS A 1 190 ? -21.310 -3.979 21.365 1.00 77.50 190 HIS A N 1
ATOM 1574 C CA . HIS A 1 190 ? -20.324 -3.039 20.820 1.00 77.50 190 HIS A CA 1
ATOM 1575 C C . HIS A 1 190 ? -20.000 -3.295 19.342 1.00 77.50 190 HIS A C 1
ATOM 1577 O O . HIS A 1 190 ? -19.028 -3.965 18.999 1.00 77.50 190 HIS A O 1
ATOM 1583 N N . LYS A 1 191 ? -20.764 -2.659 18.446 1.00 80.56 191 LYS A N 1
ATOM 1584 C CA . LYS A 1 191 ? -20.651 -2.842 16.984 1.00 80.56 191 LYS A CA 1
ATOM 1585 C C . LYS A 1 191 ? -19.236 -2.650 16.411 1.00 80.56 191 LYS A C 1
ATOM 1587 O O . LYS A 1 191 ? -18.856 -3.374 15.499 1.00 80.56 191 LYS A O 1
ATOM 1592 N N . LYS A 1 192 ? -18.444 -1.702 16.933 1.00 82.00 192 LYS A N 1
ATOM 1593 C CA . LYS A 1 192 ? -17.102 -1.394 16.394 1.00 82.00 192 LYS A CA 1
ATOM 1594 C C . LYS A 1 192 ? -16.074 -2.491 16.674 1.00 82.00 192 LYS A C 1
ATOM 1596 O O . LYS A 1 192 ? -15.336 -2.869 15.773 1.00 82.00 192 LYS A O 1
ATOM 1601 N N . THR A 1 193 ? -16.032 -3.013 17.896 1.00 83.25 193 THR A N 1
ATOM 1602 C CA . THR A 1 193 ? -15.087 -4.081 18.255 1.00 83.25 193 THR A CA 1
ATOM 1603 C C . THR A 1 193 ? -15.468 -5.395 17.597 1.00 83.25 193 THR A C 1
ATOM 1605 O O . THR A 1 193 ? -14.600 -6.105 17.106 1.00 83.25 193 THR A O 1
ATOM 1608 N N . ASN A 1 194 ? -16.770 -5.673 17.515 1.00 88.50 194 ASN A N 1
ATOM 1609 C CA . ASN A 1 194 ? -17.300 -6.802 16.759 1.00 88.50 194 ASN A CA 1
ATOM 1610 C C . ASN A 1 194 ? -16.808 -6.756 15.308 1.00 88.50 194 ASN A C 1
ATOM 1612 O O . ASN A 1 194 ? -16.264 -7.737 14.813 1.00 88.50 194 ASN A O 1
ATOM 1616 N N . LEU A 1 195 ? -16.933 -5.593 14.660 1.00 88.25 195 LEU A N 1
ATOM 1617 C CA . LEU A 1 195 ? -16.447 -5.390 13.299 1.00 88.25 195 LEU A CA 1
ATOM 1618 C C . LEU A 1 195 ? -14.933 -5.619 13.192 1.00 88.25 195 LEU A C 1
ATOM 1620 O O . LEU A 1 195 ? -14.500 -6.302 12.273 1.00 88.25 195 LEU A O 1
ATOM 1624 N N . LEU A 1 196 ? -14.135 -5.109 14.135 1.00 90.25 196 LEU A N 1
ATOM 1625 C CA . LEU A 1 196 ? -12.687 -5.328 14.136 1.00 90.25 196 LEU A CA 1
ATOM 1626 C C . LEU A 1 196 ? -12.329 -6.821 14.229 1.00 90.25 196 LEU A C 1
ATOM 1628 O O . LEU A 1 196 ? -11.526 -7.297 13.433 1.00 90.25 196 LEU A O 1
ATOM 1632 N N . LEU A 1 197 ? -12.946 -7.565 15.152 1.00 93.62 197 LEU A N 1
ATOM 1633 C CA . LEU A 1 197 ? -12.702 -9.005 15.303 1.00 93.62 197 LEU A CA 1
ATOM 1634 C C . LEU A 1 197 ? -13.120 -9.795 14.057 1.00 93.62 197 LEU A C 1
ATOM 1636 O O . LEU A 1 197 ? -12.428 -10.739 13.686 1.00 93.62 197 LEU A O 1
ATOM 1640 N N . ILE A 1 198 ? -14.216 -9.399 13.399 1.00 95.31 198 ILE A N 1
ATOM 1641 C CA . ILE A 1 198 ? -14.660 -9.988 12.127 1.00 95.31 198 ILE A CA 1
ATOM 1642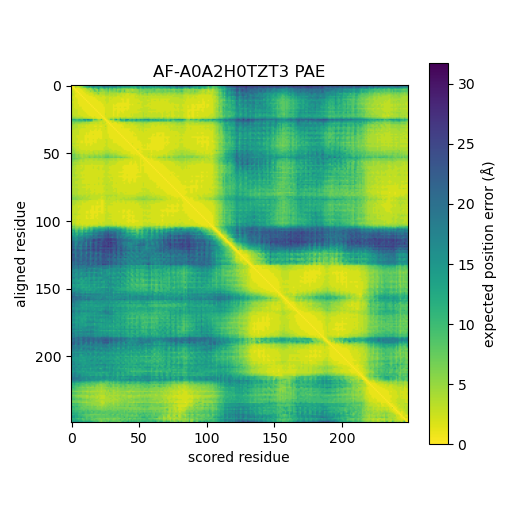 C C . ILE A 1 198 ? -13.659 -9.690 11.011 1.00 95.31 198 ILE A C 1
ATOM 1644 O O . ILE A 1 198 ? -13.320 -10.599 10.256 1.00 95.31 198 ILE A O 1
ATOM 1648 N N . ILE A 1 199 ? -13.188 -8.443 10.901 1.00 95.50 199 ILE A N 1
ATOM 1649 C CA . ILE A 1 199 ? -12.210 -8.037 9.883 1.00 95.50 199 ILE A CA 1
ATOM 1650 C C . ILE A 1 199 ? -10.930 -8.849 10.048 1.00 95.50 199 ILE A C 1
ATOM 1652 O O . ILE A 1 199 ? -10.463 -9.423 9.071 1.00 95.50 199 ILE A O 1
ATOM 1656 N N . ILE A 1 200 ? -10.392 -8.943 11.268 1.00 95.50 200 ILE A N 1
ATOM 1657 C CA . ILE A 1 200 ? -9.162 -9.701 11.532 1.00 95.50 200 ILE A CA 1
ATOM 1658 C C . ILE A 1 200 ? -9.374 -11.183 11.215 1.00 95.50 200 ILE A C 1
ATOM 1660 O O . ILE A 1 200 ? -8.583 -11.762 10.476 1.00 95.50 200 ILE A O 1
ATOM 1664 N N . HIS A 1 201 ? -10.459 -11.790 11.707 1.00 96.94 201 HIS A N 1
ATOM 1665 C CA . HIS A 1 201 ? -10.742 -13.208 11.464 1.00 96.94 201 HIS A CA 1
ATOM 1666 C C . HIS A 1 201 ? -10.877 -13.521 9.974 1.00 96.94 201 HIS A C 1
ATOM 1668 O O . HIS A 1 201 ? -10.239 -14.435 9.461 1.00 96.94 201 HIS A O 1
ATOM 1674 N N . THR A 1 202 ? -11.664 -12.714 9.263 1.00 95.81 202 THR A N 1
ATOM 1675 C CA . THR A 1 202 ? -11.860 -12.844 7.815 1.00 95.81 202 THR A CA 1
ATOM 1676 C C . THR A 1 202 ? -10.550 -12.622 7.062 1.00 95.81 202 THR A C 1
ATOM 1678 O O . THR A 1 202 ? -10.250 -13.365 6.132 1.00 95.81 202 THR A O 1
ATOM 1681 N N . ALA A 1 203 ? -9.731 -11.651 7.480 1.00 95.12 203 ALA A N 1
ATOM 1682 C CA . ALA A 1 203 ? -8.425 -11.408 6.881 1.00 95.12 203 ALA A CA 1
ATOM 1683 C C . ALA A 1 203 ? -7.495 -12.617 7.041 1.00 95.12 203 ALA A C 1
ATOM 1685 O O . ALA A 1 203 ? -6.847 -12.986 6.065 1.00 95.12 203 ALA A O 1
ATOM 1686 N N . ILE A 1 204 ? -7.469 -13.269 8.210 1.00 94.38 204 ILE A N 1
ATOM 1687 C CA . ILE A 1 204 ? -6.681 -14.493 8.421 1.00 94.38 204 ILE A CA 1
ATOM 1688 C C . ILE A 1 204 ? -7.123 -15.587 7.440 1.00 94.38 204 ILE A C 1
ATOM 1690 O O . ILE A 1 204 ? -6.266 -16.162 6.780 1.00 94.38 204 ILE A O 1
ATOM 1694 N N . ILE A 1 205 ? -8.433 -15.834 7.289 1.00 91.62 205 ILE A N 1
ATOM 1695 C CA . ILE A 1 205 ? -8.975 -16.868 6.379 1.00 91.62 205 ILE A CA 1
ATOM 1696 C C . ILE A 1 205 ? -8.603 -16.584 4.927 1.00 91.62 205 ILE A C 1
ATOM 1698 O O . ILE A 1 205 ? -8.094 -17.455 4.226 1.00 91.62 205 ILE A O 1
ATOM 1702 N N . LEU A 1 206 ? -8.887 -15.367 4.464 1.00 92.00 206 LEU A N 1
ATOM 1703 C CA . LEU A 1 206 ? -8.751 -15.021 3.051 1.00 92.00 206 LEU A CA 1
ATOM 1704 C C . LEU A 1 206 ? -7.290 -14.883 2.620 1.00 92.00 206 LEU A C 1
ATOM 1706 O O . LEU A 1 206 ? -6.995 -15.010 1.437 1.00 92.00 206 LEU A O 1
ATOM 1710 N N . ASN A 1 207 ? -6.377 -14.650 3.565 1.00 92.19 207 ASN A N 1
ATOM 1711 C CA . ASN A 1 207 ? -4.966 -14.428 3.270 1.00 92.19 207 ASN A CA 1
ATOM 1712 C C . ASN A 1 207 ? -4.063 -15.593 3.693 1.00 92.19 207 ASN A C 1
ATOM 1714 O O . ASN A 1 207 ? -2.851 -15.414 3.689 1.00 92.19 207 ASN A O 1
ATOM 1718 N N . VAL A 1 208 ? -4.584 -16.788 4.017 1.00 91.38 208 VAL A N 1
ATOM 1719 C CA . VAL A 1 208 ? -3.732 -17.924 4.439 1.00 91.38 208 VAL A CA 1
ATOM 1720 C C . VAL A 1 208 ? -2.615 -18.206 3.435 1.00 91.38 208 VAL A C 1
ATOM 1722 O O . VAL A 1 208 ? -1.467 -18.329 3.844 1.00 91.38 208 VAL A O 1
ATOM 1725 N N . ALA A 1 209 ? -2.912 -18.242 2.131 1.00 87.19 209 ALA A N 1
ATOM 1726 C CA . ALA A 1 209 ? -1.879 -18.432 1.112 1.00 87.19 209 ALA A CA 1
ATOM 1727 C C . ALA A 1 209 ? -0.801 -17.336 1.205 1.00 87.19 209 ALA A C 1
ATOM 1729 O O . ALA A 1 209 ? 0.376 -17.635 1.372 1.00 87.19 209 ALA A O 1
ATOM 1730 N N . PHE A 1 210 ? -1.203 -16.065 1.201 1.00 86.81 210 PHE A N 1
ATOM 1731 C CA . PHE A 1 210 ? -0.271 -14.943 1.324 1.00 86.81 210 PHE A CA 1
ATOM 1732 C C . PHE A 1 210 ? 0.586 -15.005 2.602 1.00 86.81 210 PHE A C 1
ATOM 1734 O O . PHE A 1 210 ? 1.772 -14.691 2.570 1.00 86.81 210 PHE A O 1
ATOM 1741 N N . LEU A 1 211 ? 0.003 -15.434 3.722 1.00 90.81 211 LEU A N 1
ATOM 1742 C CA . LEU A 1 211 ? 0.702 -15.547 5.000 1.00 90.81 211 LEU A CA 1
ATOM 1743 C C . LEU A 1 211 ? 1.708 -16.705 5.012 1.00 90.81 211 LEU A C 1
ATOM 1745 O O . LEU A 1 211 ? 2.799 -16.544 5.554 1.00 90.81 211 LEU A O 1
ATOM 1749 N N . VAL A 1 212 ? 1.356 -17.846 4.412 1.00 91.94 212 VAL A N 1
ATOM 1750 C CA . VAL A 1 212 ? 2.173 -19.069 4.377 1.00 91.94 212 VAL A CA 1
ATOM 1751 C C . VAL A 1 212 ? 3.363 -18.940 3.437 1.00 91.94 212 VAL A C 1
ATOM 1753 O O . VAL A 1 212 ? 4.481 -19.294 3.807 1.00 91.94 212 VAL A O 1
ATOM 1756 N N . PHE A 1 213 ? 3.155 -18.428 2.227 1.00 88.75 213 PHE A N 1
ATOM 1757 C CA . PHE A 1 213 ? 4.239 -18.332 1.257 1.00 88.75 213 PHE A CA 1
ATOM 1758 C C . PHE A 1 213 ? 5.187 -17.194 1.634 1.00 88.75 213 PHE A C 1
ATOM 1760 O O . PHE A 1 213 ? 4.796 -16.027 1.723 1.00 88.75 213 PHE A O 1
ATOM 1767 N N . LYS A 1 214 ? 6.462 -17.522 1.869 1.00 86.75 214 LYS A N 1
ATOM 1768 C CA . LYS A 1 214 ? 7.456 -16.553 2.349 1.00 86.75 214 LYS A CA 1
ATOM 1769 C C . LYS A 1 214 ? 7.630 -15.374 1.389 1.00 86.75 214 LYS A C 1
ATOM 1771 O O . LYS A 1 214 ? 7.709 -14.227 1.835 1.00 86.75 214 LYS A O 1
ATOM 1776 N N . TYR A 1 215 ? 7.644 -15.680 0.098 1.00 79.81 215 TYR A N 1
ATOM 1777 C CA . TYR A 1 215 ? 7.845 -14.720 -0.984 1.00 79.81 215 TYR A CA 1
ATOM 1778 C C . TYR A 1 215 ? 6.558 -14.412 -1.765 1.00 79.81 215 TYR A C 1
ATOM 1780 O O . TYR A 1 215 ? 6.589 -13.658 -2.727 1.00 79.81 215 TYR A O 1
ATOM 1788 N N . GLY A 1 216 ? 5.414 -14.946 -1.326 1.00 75.62 216 GLY A N 1
ATOM 1789 C CA . GLY A 1 216 ? 4.138 -14.839 -2.033 1.00 75.62 216 GLY A CA 1
ATOM 1790 C C . GLY A 1 216 ? 3.784 -16.098 -2.826 1.00 75.62 216 GLY A C 1
ATOM 1791 O O . GLY A 1 216 ? 4.626 -16.940 -3.132 1.00 75.62 216 GLY A O 1
ATOM 1792 N N . TYR A 1 217 ? 2.492 -16.261 -3.106 1.00 74.19 217 TYR A N 1
ATOM 1793 C CA . TYR A 1 217 ? 1.971 -17.452 -3.772 1.00 74.19 217 TYR A CA 1
ATOM 1794 C C . TYR A 1 217 ? 2.382 -17.494 -5.249 1.00 74.19 217 TYR A C 1
ATOM 1796 O O . TYR A 1 217 ? 2.033 -16.595 -6.014 1.00 74.19 217 TYR A O 1
ATOM 1804 N N . GLY A 1 218 ? 3.099 -18.550 -5.646 1.00 71.31 218 GLY A N 1
ATOM 1805 C CA . GLY A 1 218 ? 3.576 -18.720 -7.024 1.00 71.31 218 GLY A CA 1
ATOM 1806 C C . GLY A 1 218 ? 4.665 -17.722 -7.437 1.00 71.31 218 GLY A C 1
ATOM 1807 O O . GLY A 1 218 ? 4.801 -17.443 -8.628 1.00 71.31 218 GLY A O 1
ATOM 1808 N N . PHE A 1 219 ? 5.388 -17.160 -6.462 1.00 73.94 219 PHE A N 1
ATOM 1809 C CA . PHE A 1 219 ? 6.487 -16.223 -6.681 1.00 73.94 219 PHE A CA 1
ATOM 1810 C C . PHE A 1 219 ? 7.814 -16.973 -6.830 1.00 73.94 219 PHE A C 1
ATOM 1812 O O . PHE A 1 219 ? 8.246 -17.657 -5.902 1.00 73.94 219 PHE A O 1
ATOM 1819 N N . ASP A 1 220 ? 8.472 -16.807 -7.977 1.00 78.56 220 ASP A N 1
ATOM 1820 C CA . ASP A 1 220 ? 9.855 -17.239 -8.206 1.00 78.56 220 ASP A CA 1
ATOM 1821 C C . ASP A 1 220 ? 10.775 -16.003 -8.210 1.00 78.56 220 ASP A C 1
ATOM 1823 O O . ASP A 1 220 ? 10.775 -15.245 -9.189 1.00 78.56 220 ASP A O 1
ATOM 1827 N N . PRO A 1 221 ? 11.557 -15.763 -7.138 1.00 77.00 221 PRO A N 1
ATOM 1828 C CA . PRO A 1 221 ? 12.368 -14.555 -7.015 1.00 77.00 221 PRO A CA 1
ATOM 1829 C C . PRO A 1 221 ? 13.324 -14.337 -8.188 1.00 77.00 221 PRO A C 1
ATOM 1831 O O . PRO A 1 221 ? 13.535 -13.197 -8.597 1.00 77.00 221 PRO A O 1
ATOM 1834 N N . HIS A 1 222 ? 13.881 -15.410 -8.752 1.00 83.06 222 HIS A N 1
ATOM 1835 C CA . HIS A 1 222 ? 14.862 -15.311 -9.825 1.00 83.06 222 HIS A CA 1
ATOM 1836 C C . HIS A 1 222 ? 14.204 -14.918 -11.144 1.00 83.06 222 HIS A C 1
ATOM 1838 O O . HIS A 1 222 ? 14.714 -14.046 -11.850 1.00 83.06 222 HIS A O 1
ATOM 1844 N N . ILE A 1 223 ? 13.049 -15.509 -11.460 1.00 84.06 223 ILE A N 1
ATOM 1845 C CA . ILE A 1 223 ? 12.290 -15.154 -12.664 1.00 84.06 223 ILE A CA 1
ATOM 1846 C C . ILE A 1 223 ? 11.743 -13.728 -12.549 1.00 84.06 223 ILE A C 1
ATOM 1848 O O . ILE A 1 223 ? 11.806 -12.971 -13.522 1.00 84.06 223 ILE A O 1
ATOM 1852 N N . HIS A 1 224 ? 11.246 -13.332 -11.373 1.00 85.25 224 HIS A N 1
ATOM 1853 C CA . HIS A 1 224 ? 10.759 -11.970 -11.148 1.00 85.25 224 HIS A CA 1
ATOM 1854 C C . HIS A 1 224 ? 11.878 -10.939 -11.276 1.00 85.25 224 HIS A C 1
ATOM 1856 O O . HIS A 1 224 ? 11.722 -9.987 -12.035 1.00 85.25 224 HIS A O 1
ATOM 1862 N N . GLU A 1 225 ? 13.028 -11.157 -10.639 1.00 87.44 225 GLU A N 1
ATOM 1863 C CA . GLU A 1 225 ? 14.162 -10.236 -10.729 1.00 87.44 225 GLU A CA 1
ATOM 1864 C C . GLU A 1 225 ? 14.704 -10.131 -12.165 1.00 87.44 225 GLU A C 1
ATOM 1866 O O . GLU A 1 225 ? 14.988 -9.032 -12.649 1.00 87.44 225 GLU A O 1
ATOM 1871 N N . ALA A 1 226 ? 14.819 -11.259 -12.876 1.00 90.06 226 ALA A N 1
ATOM 1872 C CA . ALA A 1 226 ? 15.221 -11.266 -14.281 1.00 90.06 226 ALA A CA 1
ATOM 1873 C C . ALA A 1 226 ? 14.222 -10.492 -15.155 1.00 90.06 226 ALA A C 1
ATOM 1875 O O . ALA A 1 226 ? 14.625 -9.702 -16.011 1.00 90.06 226 ALA A O 1
ATOM 1876 N N . THR A 1 227 ? 12.924 -10.664 -14.897 1.00 91.00 227 THR A N 1
ATOM 1877 C CA . THR A 1 227 ? 11.856 -9.953 -15.607 1.00 91.00 227 THR A CA 1
ATOM 1878 C C . THR A 1 227 ? 11.883 -8.456 -15.311 1.00 91.00 227 THR A C 1
ATOM 1880 O O . THR A 1 227 ? 11.799 -7.654 -16.235 1.00 91.00 227 THR A O 1
ATOM 1883 N N . GLU A 1 228 ? 12.058 -8.0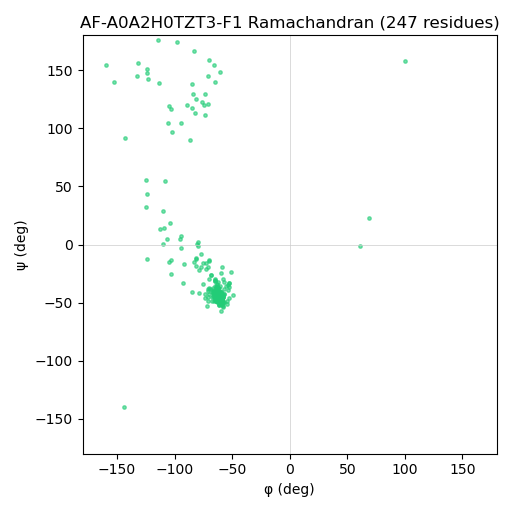47 -14.055 1.00 90.56 228 GLU A N 1
ATOM 1884 C CA . GLU A 1 228 ? 12.171 -6.635 -13.675 1.00 90.56 228 GLU A CA 1
ATOM 1885 C C . GLU A 1 228 ? 13.385 -5.963 -14.321 1.00 90.56 228 GLU A C 1
ATOM 1887 O O . GLU A 1 228 ? 13.277 -4.842 -14.824 1.00 90.56 228 GLU A O 1
ATOM 1892 N N . LYS A 1 229 ? 14.538 -6.646 -14.348 1.00 91.88 229 LYS A N 1
ATOM 1893 C CA . LYS A 1 229 ? 15.743 -6.175 -15.048 1.00 91.88 229 LYS A CA 1
ATOM 1894 C C . LYS A 1 229 ? 15.482 -6.013 -16.544 1.00 91.88 229 LYS A C 1
ATOM 1896 O O . LYS A 1 229 ? 15.796 -4.962 -17.098 1.00 91.88 229 LYS A O 1
ATOM 1901 N N . TRP A 1 230 ? 14.841 -7.002 -17.166 1.00 94.25 230 TRP A N 1
ATOM 1902 C CA . TRP A 1 230 ? 14.469 -6.949 -18.577 1.00 94.25 230 TRP A CA 1
ATOM 1903 C C . TRP A 1 230 ? 13.507 -5.792 -18.877 1.00 94.25 230 TRP A C 1
ATOM 1905 O O . TRP A 1 230 ? 13.748 -5.006 -19.786 1.00 94.25 230 TRP A O 1
ATOM 1915 N N . ILE A 1 231 ? 12.439 -5.625 -18.092 1.00 92.62 231 ILE A N 1
ATOM 1916 C CA . ILE A 1 231 ? 11.482 -4.521 -18.261 1.00 92.62 231 ILE A CA 1
ATOM 1917 C C . ILE A 1 231 ? 12.168 -3.171 -18.047 1.00 92.62 231 ILE A C 1
ATOM 1919 O O . ILE A 1 231 ? 11.866 -2.218 -18.756 1.00 92.62 231 ILE A O 1
ATOM 1923 N N . ARG A 1 232 ? 13.106 -3.068 -17.103 1.00 90.31 232 ARG A N 1
ATOM 1924 C CA . ARG A 1 232 ? 13.856 -1.829 -16.876 1.00 90.31 232 ARG A CA 1
ATOM 1925 C C . ARG A 1 232 ? 14.695 -1.427 -18.090 1.00 90.31 232 ARG A C 1
ATOM 1927 O O . ARG A 1 232 ? 14.812 -0.236 -18.358 1.00 90.31 232 ARG A O 1
ATOM 1934 N N . GLU A 1 233 ? 15.281 -2.395 -18.790 1.00 93.25 233 GLU A N 1
ATOM 1935 C CA . GLU A 1 233 ? 16.156 -2.156 -19.943 1.00 93.25 233 GLU A CA 1
ATOM 1936 C C . GLU A 1 233 ? 15.375 -1.996 -21.257 1.00 93.25 233 GLU A C 1
ATOM 1938 O O . GLU A 1 233 ? 15.672 -1.105 -22.050 1.00 93.25 233 GLU A O 1
ATOM 1943 N N . TYR A 1 234 ? 14.337 -2.811 -21.463 1.00 95.00 234 TYR A N 1
ATOM 1944 C CA . TYR A 1 234 ? 13.597 -2.914 -22.727 1.00 95.00 234 TYR A CA 1
ATOM 1945 C C . TYR A 1 234 ? 12.170 -2.346 -22.665 1.00 95.00 234 TYR A C 1
ATOM 1947 O O . TYR A 1 234 ? 11.441 -2.406 -23.653 1.00 95.00 234 TYR A O 1
ATOM 1955 N N . PHE A 1 235 ? 11.740 -1.816 -21.516 1.00 92.69 235 PHE A N 1
ATOM 1956 C CA . PHE A 1 235 ? 10.411 -1.237 -21.243 1.00 92.69 235 PHE A CA 1
ATOM 1957 C C . PHE A 1 235 ? 9.211 -2.191 -21.387 1.00 92.69 235 PHE A C 1
ATOM 1959 O O . PHE A 1 235 ? 8.067 -1.791 -21.138 1.00 92.69 235 PHE A O 1
ATOM 1966 N N . LEU A 1 236 ? 9.444 -3.449 -21.776 1.00 93.69 236 LEU A N 1
ATOM 1967 C CA . LEU A 1 236 ? 8.431 -4.483 -21.982 1.00 93.69 236 LEU A CA 1
ATOM 1968 C C . LEU A 1 236 ? 9.030 -5.894 -21.929 1.00 93.69 236 LEU A C 1
ATOM 1970 O O . LEU A 1 236 ? 10.195 -6.094 -22.261 1.00 93.69 236 LEU A O 1
ATOM 1974 N N . ILE A 1 237 ? 8.206 -6.883 -21.576 1.00 92.94 237 ILE A N 1
ATOM 1975 C CA . ILE A 1 237 ? 8.503 -8.311 -21.748 1.00 92.94 237 ILE A CA 1
ATOM 1976 C C . ILE A 1 237 ? 7.398 -8.974 -22.576 1.00 92.94 237 ILE A C 1
ATOM 1978 O O . ILE A 1 237 ? 6.232 -8.573 -22.509 1.00 92.94 237 ILE A O 1
ATOM 1982 N N . THR A 1 238 ? 7.758 -9.982 -23.374 1.00 90.81 238 THR A N 1
ATOM 1983 C CA . THR A 1 238 ? 6.801 -10.803 -24.129 1.00 90.81 238 THR A CA 1
ATOM 1984 C C . THR A 1 238 ? 7.105 -12.296 -23.958 1.00 90.81 238 THR A C 1
ATOM 1986 O O . THR A 1 238 ? 8.279 -12.649 -23.862 1.00 90.81 238 THR A O 1
ATOM 1989 N N . PRO A 1 239 ? 6.079 -13.171 -23.926 1.00 91.69 239 PRO A N 1
ATOM 1990 C CA . PRO A 1 239 ? 4.647 -12.848 -23.906 1.00 91.69 239 PRO A CA 1
ATOM 1991 C C . PRO A 1 239 ? 4.202 -12.255 -22.556 1.00 91.69 239 PRO A C 1
ATOM 1993 O O . PRO A 1 239 ? 4.687 -12.655 -21.500 1.00 91.69 239 PRO A O 1
ATOM 1996 N N . LYS A 1 240 ? 3.256 -11.306 -22.579 1.00 88.75 240 LYS A N 1
ATOM 1997 C CA . LYS A 1 240 ? 2.701 -10.712 -21.351 1.00 88.75 240 LYS A CA 1
ATOM 1998 C C . LYS A 1 240 ? 1.769 -11.709 -20.672 1.00 88.75 240 LYS A C 1
ATOM 2000 O O . LYS A 1 240 ? 0.860 -12.240 -21.304 1.00 88.75 240 LYS A O 1
ATOM 2005 N N . GLN A 1 241 ? 1.982 -11.929 -19.379 1.00 86.81 241 GLN A N 1
ATOM 2006 C CA . GLN A 1 241 ? 1.170 -12.833 -18.569 1.00 86.81 241 GLN A CA 1
ATOM 2007 C C . GLN A 1 241 ? 0.207 -12.014 -17.698 1.00 86.81 241 GLN A C 1
ATOM 2009 O O . GLN A 1 241 ? 0.683 -11.280 -16.827 1.00 86.81 241 GLN A O 1
ATOM 2014 N N . PRO A 1 242 ? -1.128 -12.130 -17.876 1.00 82.06 242 PRO A N 1
ATOM 2015 C CA . PRO A 1 242 ? -2.102 -11.384 -17.073 1.00 82.06 242 PRO A CA 1
ATOM 2016 C C . PRO A 1 242 ? -1.907 -11.574 -15.567 1.00 82.06 242 PRO A C 1
ATOM 2018 O O . PRO A 1 242 ? -2.102 -10.642 -14.795 1.00 82.06 242 PRO A O 1
ATOM 2021 N N . TYR A 1 243 ? -1.487 -12.776 -15.162 1.00 78.44 243 TYR A N 1
ATOM 2022 C CA . TYR A 1 243 ? -1.273 -13.138 -13.763 1.00 78.44 243 TYR A CA 1
ATOM 2023 C C . TYR A 1 243 ? -0.162 -12.318 -13.086 1.00 78.44 243 TYR A C 1
ATOM 2025 O O . TYR A 1 243 ? -0.271 -11.993 -11.908 1.00 78.44 243 TYR A O 1
ATOM 2033 N N . TYR A 1 244 ? 0.879 -11.941 -13.833 1.00 80.62 244 TYR A N 1
ATOM 2034 C CA . TYR A 1 244 ? 2.058 -11.265 -13.284 1.00 80.62 244 TYR A CA 1
ATOM 2035 C C . TYR A 1 244 ? 2.089 -9.766 -13.562 1.00 80.62 244 TYR A C 1
ATOM 2037 O O . TYR A 1 244 ? 2.864 -9.043 -12.945 1.00 80.62 244 TYR A O 1
ATOM 2045 N N . ILE A 1 245 ? 1.235 -9.274 -14.463 1.00 82.19 245 ILE A N 1
ATOM 2046 C CA . ILE A 1 245 ? 1.363 -7.915 -14.981 1.00 82.19 245 ILE A CA 1
ATOM 2047 C C . ILE A 1 245 ? 1.296 -6.858 -13.882 1.00 82.19 245 ILE A C 1
ATOM 2049 O O . ILE A 1 245 ? 2.157 -5.993 -13.843 1.00 82.19 245 ILE A O 1
ATOM 2053 N N . GLY A 1 246 ? 0.349 -6.981 -12.948 1.00 75.75 246 GLY A N 1
ATOM 2054 C CA . GLY A 1 246 ? 0.181 -6.028 -11.853 1.00 75.75 246 GLY A CA 1
ATOM 2055 C C . GLY A 1 246 ? 1.295 -6.072 -10.805 1.00 75.75 246 GLY A C 1
ATOM 2056 O O . GLY A 1 246 ? 1.384 -5.150 -10.007 1.00 75.75 246 GLY A O 1
ATOM 2057 N N . GLN A 1 247 ? 2.138 -7.111 -10.794 1.00 78.56 247 GLN A N 1
ATOM 2058 C CA . GLN A 1 247 ? 3.278 -7.198 -9.875 1.00 78.56 247 GLN A CA 1
ATOM 2059 C C . GLN A 1 247 ? 4.470 -6.356 -10.342 1.00 78.56 247 GLN A C 1
ATOM 2061 O O . GLN A 1 247 ? 5.302 -5.988 -9.522 1.00 78.56 247 GLN A O 1
ATOM 2066 N N . TYR A 1 248 ? 4.550 -6.042 -11.638 1.00 81.50 248 TYR A N 1
ATOM 2067 C CA . TYR A 1 248 ? 5.658 -5.273 -12.209 1.00 81.50 248 TYR A CA 1
ATOM 2068 C C . TYR A 1 248 ? 5.381 -3.760 -12.299 1.00 81.50 248 TYR A C 1
ATOM 2070 O O . TYR A 1 248 ? 6.249 -3.028 -12.775 1.00 81.50 248 TYR A O 1
ATOM 2078 N N . MET A 1 249 ? 4.176 -3.297 -11.928 1.00 83.62 249 MET A N 1
ATOM 2079 C CA . MET A 1 249 ? 3.695 -1.916 -12.143 1.00 83.62 249 MET A CA 1
ATOM 2080 C C . MET A 1 249 ? 3.737 -1.055 -10.887 1.00 83.62 249 MET A C 1
ATOM 2082 O O . MET A 1 249 ? 3.336 -1.554 -9.812 1.00 83.62 249 MET A O 1
#

Foldseek 3Di:
DDPVLVVLVVVLVVLLVQLLCCLPPDPDPVSNVVSVVVLLQSLLLLQLCLVPVPDASVSSSVNSSVVLVVVLLVVQLVCQLVHFDDSVSNSVSSVVSSVVSSVSSPPDDPPRPPPPPPDDDDPVVVVVVCVVQVLLVVLVVLLVVLLVVLLVQADADDDPDLVVSDDPVSVVSLVVSVVSLVVSVVVDPDPVSNVVSVVSNVCCVVCSQVSRHPQGHPDDPVVVVVLLVCCVVPRHDPPDDSVCSSVND

Secondary structure (DSSP, 8-state):
--HHHHHHHHHHHHHHHHHHHHHHH---HHHHHHHHHHHHHHHHHHHHHHH-TTS-HHHHHHHHHHHHHHHHHHHHHHHHHHS---HHHHHHHHHHHHHHHHHHHTT--GGGGG--SS----HHHHHHHHHHTHHHHHHHHHHHHHHHHHHHT-B-S--S-GGGGS-HHHHHHHHHHHHHHHHHHHH---HHHHHHHHHHHHHHHHTHHHHHBSS-TT--HHHHHHHHHHHHHHS--SSPPHHHHTT--

Sequence (249 aa):
MTKLLKKYITLATIITTLLILAVWYTTSPIFGTLVYILYLAFFGYSLGNFFIKQEKPFWKLFFGVIGLTAFTTSLLSIIYWFYQINQTTITLVFLFTSLIIVYLSKKIDLKDLTILHKYQITLEKIKDYLKQNILGVVVFLGQIIILATIFSHRYDETIISPWTLFSNKIFILFFLVSALLLFFLQKAKHKKTNLLLIIIHTAIILNVAFLVFKYGYGFDPHIHEATEKWIREYFLITPKQPYYIGQYM